Protein AF-A0A4U5N168-F1 (afdb_monomer)

pLDDT: mean 73.19, std 20.2, range [31.0, 95.31]

Solvent-accessible surface area (backbone atoms only — not comparable to full-atom values): 23641 Å² total; per-residue (Å²): 141,83,84,84,82,75,88,73,78,82,49,68,66,57,54,49,50,49,50,48,52,50,50,55,55,66,69,42,85,78,88,67,53,75,67,56,50,51,53,52,53,50,50,52,49,51,52,49,52,49,51,52,51,51,52,50,49,54,50,48,50,52,51,49,52,52,53,51,54,52,49,51,54,51,49,60,48,51,53,52,52,53,52,51,50,54,49,53,55,49,53,56,53,51,58,61,64,66,73,73,74,84,85,85,91,84,82,86,84,83,85,85,83,84,84,78,89,78,92,77,82,87,79,92,72,92,72,86,76,72,82,74,77,76,72,80,64,82,76,75,76,47,72,68,53,56,48,51,51,52,24,51,50,50,46,52,47,55,50,46,47,69,72,72,67,52,81,77,77,71,80,78,68,81,69,87,74,58,102,84,67,90,73,89,72,84,59,78,88,74,61,82,71,83,54,57,48,64,70,67,54,65,52,86,72,87,54,57,90,60,73,57,80,71,82,95,55,60,67,68,63,49,50,72,75,61,33,65,68,47,50,52,54,47,65,77,67,49,53,72,71,56,46,54,54,50,50,53,50,50,50,53,50,50,51,52,48,53,49,50,55,60,74,66,50,59,60,91,83,48,57,79,92,73,62,46,75,67,45,55,47,50,54,26,59,79,51,69,51,82,82,90,81,82,93,74,82,81,82,69,81,43,67,87,72,61,79,61,60,66,72,60,52,52,50,41,51,72,78,60,57,86,56,64,67,74,60,87,78,73,76,88,75,87,80,87,81,84,88,87,85,89,87,87,90,84,89,83,82,89,82,91,80,86,78,89,79,135

Radius of gyration: 50.97 Å; Cα contacts (8 Å, |Δi|>4): 70; chains: 1; bounding box: 158×97×118 Å

Nearest PDB structures (foldseek):
  6qx9-assembly1_5X  TM=7.551E-01  e=7.686E-16  Homo sapiens
  8rm5-assembly1_G  TM=9.263E-01  e=5.134E-14  Homo sapiens
  8y6o-assembly1_I  TM=7.289E-01  e=2.530E-15  Homo sapiens
  8rc0-assembly1_D  TM=7.316E-01  e=1.768E-14  Homo sapiens
  8qxd-assembly1_G  TM=6.945E-01  e=1.660E-14  Homo sapiens

Foldseek 3Di:
DDDDDDDDPDDPVNVVVVVVVVVVVVVPDDDDDPVRVVVVVVVVVVVVVVVVVVVVVVVVVVVVVVVVVVVVVVVVVVVVVVVVVVVVVVVVVVVVVVVPPDDDDDDDDDDDDDDDDDDDDDDDDDDDPDPDPPDDDPDPQPPVNVLLVVLVVVVVVVVCCVPVVPDDPDPPPPPPPDPPDDDPDDDPVPDPQDHSDPCSNVPDDDCVLVPDDDPPDDPVVRNVPRNPPNVVVCVVPDDPVRVVVVVVVVVVVVVVVVVVCVLPDAVVPDDPVSDDVVNLVVLCVVLVNDDDDPDDDRADWAPVRPPDDPVVVVVCVVVPVGTDRSYRCPDPPPDDDDDDDDDDDDDDDDDDDDDDDD

Secondary structure (DSSP, 8-state):
-----------HHHHHHHHHHHHHHHHS-----HHHHHHHHHHHHHHHHHHHHHHHHHHHHHHHHHHHHHHHHHHHHHHHHHHHHHHHHHHHHHHHHHTTSS-----------------------------------S----HHHHHHHHHHHHHHHHHHHHHTT-------------TT----SPPGGG-----SSHHHHS-----GGGT---TTS-HHHHHHHH-HHHHHHHHHH--HHHHHHHHHHHHHHHHHHHHHHHHT--GGGS-STT--HHHHHHHHHHTT----SSSPPPPPSSGGGGT--HHHHHHHHHHT--S--SS-------------------------------

Organism: Steinernema carpocapsae (NCBI:txid34508)

Mean predicted aligned error: 21.5 Å

Sequence (358 aa):
MTTTARPEPLAIDELLAKKKAEAEAEAKPKFLTKAERQALAIQKREEEVARQRAAQKKIEEKREAFAREAKKAESSGRDRDREHERMRDRDRRDDRRDHGRDHGREHGRDHGRDRGDRDRRRRSRSRSRSPRRRSRSPRGESTRDREQGKDSEKAADAIKQRYLGAQKEKRKRGRRLHERKFIFDWDTTEDTSNDYDKLYRDRHEVQFFGRGLIAGVDVGAQKKVKSEFYLKHMEERRTHEEQDKEDMRQEQLRKKQKKEEWDDRHWKQKPLDEMQDRDWRIFREDFNIVIKGGKLPKPIRYWEEAGLPKEVVDVIYKVGYKKPPNLPVLGAHTDSTPGHPYRPSEPRHYRRSRNRIW

Structure (mmCIF, N/CA/C/O backbone):
data_AF-A0A4U5N168-F1
#
_entry.id   AF-A0A4U5N168-F1
#
loop_
_atom_site.group_PDB
_atom_site.id
_atom_site.type_symbol
_atom_site.label_atom_id
_atom_site.label_alt_id
_atom_site.label_comp_id
_atom_site.label_asym_id
_atom_site.label_entity_id
_atom_site.label_seq_id
_atom_site.pdbx_PDB_ins_code
_atom_site.Cartn_x
_atom_site.Cartn_y
_atom_site.Cartn_z
_atom_site.occupancy
_atom_site.B_iso_or_equiv
_atom_site.auth_seq_id
_atom_site.auth_comp_id
_atom_site.auth_asym_id
_atom_site.auth_atom_id
_atom_site.pdbx_PDB_model_num
ATOM 1 N N . MET A 1 1 ? 92.317 -29.862 -45.929 1.00 40.12 1 MET A N 1
ATOM 2 C CA . MET A 1 1 ? 91.160 -28.944 -45.938 1.00 40.12 1 MET A CA 1
ATOM 3 C C . MET A 1 1 ? 90.748 -28.732 -47.382 1.00 40.12 1 MET A C 1
ATOM 5 O O . MET A 1 1 ? 91.452 -28.041 -48.100 1.00 40.12 1 MET A O 1
ATOM 9 N N . THR A 1 2 ? 89.679 -29.384 -47.831 1.00 41.88 2 THR A N 1
ATOM 10 C CA . THR A 1 2 ? 89.113 -29.201 -49.175 1.00 41.88 2 THR A CA 1
ATOM 11 C C . THR A 1 2 ? 87.677 -28.730 -48.990 1.00 41.88 2 THR A C 1
ATOM 13 O O . THR A 1 2 ? 86.800 -29.464 -48.547 1.00 41.88 2 THR A O 1
ATOM 16 N N . THR A 1 3 ? 87.484 -27.434 -49.187 1.00 42.66 3 THR A N 1
ATOM 17 C CA . THR A 1 3 ? 86.255 -26.705 -48.889 1.00 42.66 3 THR A CA 1
ATOM 18 C C . THR A 1 3 ? 85.166 -27.018 -49.910 1.00 42.66 3 THR A C 1
ATOM 20 O O . THR A 1 3 ? 85.312 -26.748 -51.098 1.00 42.66 3 THR A O 1
ATOM 23 N N . THR A 1 4 ? 84.053 -27.546 -49.412 1.00 50.81 4 THR A N 1
ATOM 24 C CA . THR A 1 4 ? 82.750 -27.656 -50.072 1.00 50.81 4 THR A CA 1
ATOM 25 C C . THR A 1 4 ? 82.193 -26.263 -50.396 1.00 50.81 4 THR A C 1
ATOM 27 O O . THR A 1 4 ? 81.832 -25.520 -49.478 1.00 50.81 4 THR A O 1
ATOM 30 N N . ALA A 1 5 ? 82.119 -25.900 -51.679 1.00 51.62 5 ALA A N 1
ATOM 31 C CA . ALA A 1 5 ? 81.457 -24.676 -52.133 1.00 51.62 5 ALA A CA 1
ATOM 32 C C . ALA A 1 5 ? 79.928 -24.876 -52.179 1.00 51.62 5 ALA A C 1
ATOM 34 O O . ALA A 1 5 ? 79.431 -25.897 -52.651 1.00 51.62 5 ALA A O 1
ATOM 35 N N . ARG A 1 6 ? 79.197 -23.912 -51.611 1.00 47.59 6 ARG A N 1
ATOM 36 C CA . ARG A 1 6 ? 77.735 -23.892 -51.432 1.00 47.59 6 ARG A CA 1
ATOM 37 C C . ARG A 1 6 ? 77.022 -23.688 -52.784 1.00 47.59 6 ARG A C 1
ATOM 39 O O . ARG A 1 6 ? 77.558 -22.952 -53.605 1.00 47.59 6 ARG A O 1
ATOM 46 N N . PRO A 1 7 ? 75.828 -24.271 -53.014 1.00 61.06 7 PRO A N 1
ATOM 47 C CA . PRO A 1 7 ? 75.066 -24.043 -54.239 1.00 61.06 7 PRO A CA 1
ATOM 48 C C . PRO A 1 7 ? 74.573 -22.592 -54.273 1.00 61.06 7 PRO A C 1
ATOM 50 O O . PRO A 1 7 ? 73.714 -22.194 -53.485 1.00 61.06 7 PRO A O 1
ATOM 53 N N . GLU A 1 8 ? 75.163 -21.793 -55.156 1.00 60.09 8 GLU A N 1
ATOM 54 C CA . GLU A 1 8 ? 74.748 -20.419 -55.425 1.00 60.09 8 GLU A CA 1
ATOM 55 C C . GLU A 1 8 ? 73.337 -20.413 -56.050 1.00 60.09 8 GLU A C 1
ATOM 57 O O . GLU A 1 8 ? 73.012 -21.298 -56.850 1.00 60.09 8 GLU A O 1
ATOM 62 N N . PRO A 1 9 ? 72.452 -19.468 -55.675 1.00 61.44 9 PRO A N 1
ATOM 63 C CA . PRO A 1 9 ? 71.122 -19.376 -56.262 1.00 61.44 9 PRO A CA 1
ATOM 64 C C . PRO A 1 9 ? 71.250 -19.043 -57.751 1.00 61.44 9 PRO A C 1
ATOM 66 O O . PRO A 1 9 ? 71.872 -18.043 -58.102 1.00 61.44 9 PRO A O 1
ATOM 69 N N . LEU A 1 10 ? 70.647 -19.872 -58.611 1.00 64.69 10 LEU A N 1
ATOM 70 C CA . LEU A 1 10 ? 70.541 -19.626 -60.053 1.00 64.69 10 LEU A CA 1
ATOM 71 C C . LEU A 1 10 ? 70.163 -18.158 -60.296 1.00 64.69 10 LEU A C 1
ATOM 73 O O . LEU A 1 10 ? 69.113 -17.702 -59.832 1.00 64.69 10 LEU A O 1
ATOM 77 N N . ALA A 1 11 ? 71.036 -17.424 -60.988 1.00 69.62 11 ALA A N 1
ATOM 78 C CA . ALA A 1 11 ? 70.871 -16.000 -61.224 1.00 69.62 11 ALA A CA 1
ATOM 79 C C . ALA A 1 11 ? 69.541 -15.736 -61.951 1.00 69.62 11 ALA A C 1
ATOM 81 O O . ALA A 1 11 ? 69.173 -16.444 -62.891 1.00 69.62 11 ALA A O 1
ATOM 82 N N . ILE A 1 12 ? 68.808 -14.704 -61.521 1.00 65.81 12 ILE A N 1
ATOM 83 C CA . ILE A 1 12 ? 67.518 -14.302 -62.112 1.00 65.81 12 ILE A CA 1
ATOM 84 C C . ILE A 1 12 ? 67.652 -14.107 -63.630 1.00 65.81 12 ILE A C 1
ATOM 86 O O . ILE A 1 12 ? 66.753 -14.485 -64.382 1.00 65.81 12 ILE A O 1
ATOM 90 N N . ASP A 1 13 ? 68.802 -13.609 -64.079 1.00 69.56 13 ASP A N 1
ATOM 91 C CA . ASP A 1 13 ? 69.113 -13.416 -65.493 1.00 69.56 13 ASP A CA 1
ATOM 92 C C . ASP A 1 13 ? 69.277 -14.733 -66.258 1.00 69.56 13 ASP A C 1
ATOM 94 O O . ASP A 1 13 ? 68.858 -14.816 -67.409 1.00 69.56 13 ASP A O 1
ATOM 98 N N . GLU A 1 14 ? 69.777 -15.799 -65.628 1.00 74.69 14 GLU A N 1
ATOM 99 C CA . GLU A 1 14 ? 69.848 -17.127 -66.247 1.00 74.69 14 GLU A CA 1
ATOM 100 C C . GLU A 1 14 ? 68.476 -17.800 -66.326 1.00 74.69 14 GLU A C 1
ATOM 102 O O . GLU A 1 14 ? 68.178 -18.479 -67.308 1.00 74.69 14 GLU A O 1
ATOM 107 N N . LEU A 1 15 ? 67.605 -17.602 -65.330 1.00 72.19 15 LEU A N 1
ATOM 108 C CA . LEU A 1 15 ? 66.219 -18.083 -65.386 1.00 72.19 15 LEU A CA 1
ATOM 109 C C . LEU A 1 15 ? 65.393 -17.305 -66.413 1.00 72.19 15 LEU A C 1
ATOM 111 O O . LEU A 1 15 ? 64.562 -17.893 -67.101 1.00 72.19 15 LEU A O 1
ATOM 115 N N . LEU A 1 16 ? 65.632 -15.999 -66.549 1.00 76.06 16 LEU A N 1
ATOM 116 C CA . LEU A 1 16 ? 65.029 -15.176 -67.594 1.00 76.06 16 LEU A CA 1
ATOM 117 C C . LEU A 1 16 ? 65.580 -15.530 -68.970 1.00 76.06 16 LEU A C 1
ATOM 119 O O . LEU A 1 16 ? 64.801 -15.582 -69.911 1.00 76.06 16 LEU A O 1
ATOM 123 N N . ALA A 1 17 ? 66.875 -15.812 -69.103 1.00 79.12 17 ALA A N 1
ATOM 124 C CA . ALA A 1 17 ? 67.467 -16.278 -70.351 1.00 79.12 17 ALA A CA 1
ATOM 125 C C . ALA A 1 17 ? 66.930 -17.660 -70.740 1.00 79.12 17 ALA A C 1
ATOM 127 O O . ALA A 1 17 ? 66.571 -17.853 -71.895 1.00 79.12 17 ALA A O 1
ATOM 128 N N . LYS A 1 18 ? 66.776 -18.588 -69.784 1.00 80.12 18 LYS A N 1
ATOM 129 C CA . LYS A 1 18 ? 66.146 -19.898 -70.017 1.00 80.12 18 LYS A CA 1
ATOM 130 C C . LYS A 1 18 ? 64.673 -19.762 -70.389 1.00 80.12 18 LYS A C 1
ATOM 132 O O . LYS A 1 18 ? 64.271 -20.322 -71.396 1.00 80.12 18 LYS A O 1
ATOM 137 N N . LYS A 1 19 ? 63.894 -18.938 -69.679 1.00 82.06 19 LYS A N 1
ATOM 138 C CA . LYS A 1 19 ? 62.489 -18.666 -70.030 1.00 82.06 19 LYS A CA 1
ATOM 139 C C . LYS A 1 19 ? 62.333 -17.929 -71.356 1.00 82.06 19 LYS A C 1
ATOM 141 O O . LYS A 1 19 ? 61.379 -18.189 -72.074 1.00 82.06 19 LYS A O 1
ATOM 146 N N . LYS A 1 20 ? 63.244 -17.010 -71.692 1.00 79.50 20 LYS A N 1
ATOM 147 C CA . LYS A 1 20 ? 63.271 -16.333 -72.997 1.00 79.50 20 LYS A CA 1
ATOM 148 C C . LYS A 1 20 ? 63.645 -17.313 -74.100 1.00 79.50 20 LYS A C 1
ATOM 150 O O . LYS A 1 20 ? 62.973 -17.314 -75.116 1.00 79.50 20 LYS A O 1
ATOM 155 N N . ALA A 1 21 ? 64.632 -18.180 -73.884 1.00 76.62 21 ALA A N 1
ATOM 156 C CA . ALA A 1 21 ? 65.009 -19.220 -74.836 1.00 76.62 21 ALA A CA 1
ATOM 157 C C . ALA A 1 21 ? 63.901 -20.273 -75.014 1.00 76.62 21 ALA A C 1
ATOM 159 O O . ALA A 1 21 ? 63.654 -20.704 -76.135 1.00 76.62 21 ALA A O 1
ATOM 160 N N . GLU A 1 22 ? 63.194 -20.650 -73.945 1.00 74.00 22 GLU A N 1
ATOM 161 C CA . GLU A 1 22 ? 62.019 -21.531 -73.987 1.00 74.00 22 GLU A CA 1
ATOM 162 C C . GLU A 1 22 ? 60.847 -20.854 -74.703 1.00 74.00 22 GLU A C 1
ATOM 164 O O . GLU A 1 22 ? 60.282 -21.443 -75.616 1.00 74.00 22 GLU A O 1
ATOM 169 N N . ALA A 1 23 ? 60.540 -19.592 -74.390 1.00 71.56 23 ALA A N 1
ATOM 170 C CA . ALA A 1 23 ? 59.498 -18.825 -75.071 1.00 71.56 23 ALA A CA 1
ATOM 171 C C . ALA A 1 23 ? 59.830 -18.570 -76.552 1.00 71.56 23 ALA A C 1
ATOM 173 O O . ALA A 1 23 ? 58.942 -18.583 -77.397 1.00 71.56 23 ALA A O 1
ATOM 174 N N . GLU A 1 24 ? 61.102 -18.363 -76.895 1.00 73.75 24 GLU A N 1
ATOM 175 C CA . GLU A 1 24 ? 61.566 -18.185 -78.273 1.00 73.75 24 GLU A CA 1
ATOM 176 C C . GLU A 1 24 ? 61.613 -19.525 -79.032 1.00 73.75 24 GLU A C 1
ATOM 178 O O . GLU A 1 24 ? 61.394 -19.564 -80.245 1.00 73.75 24 GLU A O 1
ATOM 183 N N . ALA A 1 25 ? 61.822 -20.645 -78.330 1.00 72.12 25 ALA A N 1
ATOM 184 C CA . ALA A 1 25 ? 61.652 -21.995 -78.866 1.00 72.12 25 ALA A CA 1
ATOM 185 C C . ALA A 1 25 ? 60.169 -22.375 -79.044 1.00 72.12 25 ALA A C 1
ATOM 187 O O . ALA A 1 25 ? 59.841 -23.059 -80.010 1.00 72.12 25 ALA A O 1
ATOM 188 N N . GLU A 1 26 ? 59.274 -21.905 -78.172 1.00 71.75 26 GLU A N 1
ATOM 189 C CA . GLU A 1 26 ? 57.815 -22.047 -78.290 1.00 71.75 26 GLU A CA 1
ATOM 190 C C . GLU A 1 26 ? 57.219 -21.121 -79.363 1.00 71.75 26 GLU A C 1
ATOM 192 O O . GLU A 1 26 ? 56.243 -21.485 -80.020 1.00 71.75 26 GLU A O 1
ATOM 197 N N . ALA A 1 27 ? 57.821 -19.947 -79.583 1.00 75.88 27 ALA A N 1
ATOM 198 C CA . ALA A 1 27 ? 57.444 -19.020 -80.648 1.00 75.88 27 ALA A CA 1
ATOM 199 C C . ALA A 1 27 ? 57.819 -19.549 -82.043 1.00 75.88 27 ALA A C 1
ATOM 201 O O . ALA A 1 27 ? 57.182 -19.189 -83.037 1.00 75.88 27 ALA A O 1
ATOM 202 N N . LYS A 1 28 ? 58.827 -20.428 -82.137 1.00 82.25 28 LYS A N 1
ATOM 203 C CA . LYS A 1 28 ? 59.161 -21.123 -83.385 1.00 82.25 28 LYS A CA 1
ATOM 204 C C . LYS A 1 28 ? 58.122 -22.226 -83.644 1.00 82.25 28 LYS A C 1
ATOM 206 O O . LYS A 1 28 ? 57.937 -23.101 -82.799 1.00 82.25 28 LYS A O 1
ATOM 211 N N . PRO A 1 29 ? 57.446 -22.241 -84.809 1.00 80.75 29 PRO A N 1
ATOM 212 C CA . PRO A 1 29 ? 56.405 -23.224 -85.086 1.00 80.75 29 PRO A CA 1
ATOM 213 C C . PRO A 1 29 ? 56.994 -24.639 -85.109 1.00 80.75 29 PRO A C 1
ATOM 215 O O . PRO A 1 29 ? 57.775 -24.994 -85.991 1.00 80.75 29 PRO A O 1
ATOM 218 N N . LYS A 1 30 ? 56.600 -25.470 -84.140 1.00 81.50 30 LYS A N 1
ATOM 219 C CA . LYS A 1 30 ? 57.016 -26.874 -84.082 1.00 81.50 30 LYS A CA 1
ATOM 220 C C . LYS A 1 30 ? 56.247 -27.682 -85.124 1.00 81.50 30 LYS A C 1
ATOM 222 O O . LYS A 1 30 ? 55.016 -27.744 -85.103 1.00 81.50 30 LYS A O 1
ATOM 227 N N . PHE A 1 31 ? 56.971 -28.318 -86.039 1.00 80.44 31 PHE A N 1
ATOM 228 C CA . PHE A 1 31 ? 56.364 -29.187 -87.037 1.00 80.44 31 PHE A CA 1
ATOM 229 C C . PHE A 1 31 ? 55.843 -30.462 -86.364 1.00 80.44 31 PHE A C 1
ATOM 231 O O . PHE A 1 31 ? 56.614 -31.311 -85.932 1.00 80.44 31 PHE A O 1
ATOM 238 N N . LEU A 1 32 ? 54.521 -30.577 -86.264 1.00 82.38 32 LEU A N 1
ATOM 239 C CA . LEU A 1 32 ? 53.832 -31.792 -85.833 1.00 82.38 32 LEU A CA 1
ATOM 240 C C . LEU A 1 32 ? 53.412 -32.587 -87.066 1.00 82.38 32 LEU A C 1
ATOM 242 O O . LEU A 1 32 ? 52.918 -32.006 -88.043 1.00 82.38 32 LEU A O 1
ATOM 246 N N . THR A 1 33 ? 53.555 -33.907 -87.024 1.00 89.00 33 THR A N 1
ATOM 247 C CA . THR A 1 33 ? 53.051 -34.779 -88.090 1.00 89.00 33 THR A CA 1
ATOM 248 C C . THR A 1 33 ? 51.520 -34.711 -88.163 1.00 89.00 33 THR A C 1
ATOM 250 O O . THR A 1 33 ? 50.837 -34.294 -87.223 1.00 89.00 33 THR A O 1
ATOM 253 N N . LYS A 1 34 ? 50.936 -35.103 -89.302 1.00 84.88 34 LYS A N 1
ATOM 254 C CA . LYS A 1 34 ? 49.474 -35.078 -89.492 1.00 84.88 34 LYS A CA 1
ATOM 255 C C . LYS A 1 34 ? 48.738 -35.916 -88.433 1.00 84.88 34 LYS A C 1
ATOM 257 O O . LYS A 1 34 ? 47.700 -35.477 -87.945 1.00 84.88 34 LYS A O 1
ATOM 262 N N . ALA A 1 35 ? 49.298 -37.067 -88.055 1.00 88.56 35 ALA A N 1
ATOM 263 C CA . ALA A 1 35 ? 48.748 -37.940 -87.018 1.00 88.56 35 ALA A CA 1
ATOM 264 C C . ALA A 1 35 ? 48.787 -37.279 -85.627 1.00 88.56 35 ALA A C 1
ATOM 266 O O . ALA A 1 35 ? 47.785 -37.278 -84.916 1.00 88.56 35 ALA A O 1
ATOM 267 N N . GLU A 1 36 ? 49.895 -36.627 -85.269 1.00 86.88 36 GLU A N 1
ATOM 268 C CA . GLU A 1 36 ? 50.037 -35.932 -83.981 1.00 86.88 36 GLU A CA 1
ATOM 269 C C . GLU A 1 36 ? 49.110 -34.713 -83.869 1.00 86.88 36 GLU A C 1
ATOM 271 O O . GLU A 1 36 ? 48.530 -34.470 -82.812 1.00 86.88 36 GLU A O 1
ATOM 276 N N . ARG A 1 37 ? 48.892 -33.968 -84.964 1.00 84.56 37 ARG A N 1
ATOM 277 C CA . ARG A 1 37 ? 47.911 -32.864 -84.978 1.00 84.56 37 ARG A CA 1
ATOM 278 C C . ARG A 1 37 ? 46.482 -33.362 -84.789 1.00 84.56 37 ARG A C 1
ATOM 280 O O . ARG A 1 37 ? 45.707 -32.713 -84.091 1.00 84.56 37 ARG A O 1
ATOM 287 N N . GLN A 1 38 ? 46.131 -34.494 -85.400 1.00 86.75 38 GLN A N 1
ATOM 288 C CA . GLN A 1 38 ? 44.816 -35.112 -85.219 1.00 86.75 38 GLN A CA 1
ATOM 289 C C . GLN A 1 38 ? 44.629 -35.604 -83.778 1.00 86.75 38 GLN A C 1
ATOM 291 O O . GLN A 1 38 ? 43.586 -35.330 -83.190 1.00 86.75 38 GLN A O 1
ATOM 296 N N . ALA A 1 39 ? 45.646 -36.228 -83.177 1.00 87.38 39 ALA A N 1
ATOM 297 C CA . ALA A 1 39 ? 45.608 -36.654 -81.778 1.00 87.38 39 ALA A CA 1
ATOM 298 C C . ALA A 1 39 ? 45.436 -35.467 -80.811 1.00 87.38 39 ALA A C 1
ATOM 300 O O . ALA A 1 39 ? 44.570 -35.506 -79.941 1.00 87.38 39 ALA A O 1
ATOM 301 N N . LEU A 1 40 ? 46.180 -34.372 -81.009 1.00 85.62 40 LEU A N 1
ATOM 302 C CA . LEU A 1 40 ? 46.042 -33.157 -80.193 1.00 85.62 40 LEU A CA 1
ATOM 303 C C . LEU A 1 40 ? 44.683 -32.467 -80.385 1.00 85.62 40 LEU A C 1
ATOM 305 O O . LEU A 1 40 ? 44.130 -31.919 -79.433 1.00 85.62 40 LEU A O 1
ATOM 309 N N . ALA A 1 41 ? 44.123 -32.489 -81.597 1.00 87.31 41 ALA A N 1
ATOM 310 C CA . ALA A 1 41 ? 42.785 -31.961 -81.853 1.00 87.31 41 ALA A CA 1
ATOM 311 C C . ALA A 1 41 ? 41.695 -32.795 -81.159 1.00 87.31 41 ALA A C 1
ATOM 313 O O . ALA A 1 41 ? 40.749 -32.225 -80.615 1.00 87.31 41 ALA A O 1
ATOM 314 N N . ILE A 1 42 ? 41.842 -34.125 -81.133 1.00 90.06 42 ILE A N 1
ATOM 315 C CA . ILE A 1 42 ? 40.936 -35.024 -80.406 1.00 90.06 42 ILE A CA 1
ATOM 316 C C . ILE A 1 42 ? 41.046 -34.779 -78.898 1.00 90.06 42 ILE A C 1
ATOM 318 O O . ILE A 1 42 ? 40.020 -34.554 -78.266 1.00 90.06 42 ILE A O 1
ATOM 322 N N . GLN A 1 43 ? 42.259 -34.695 -78.341 1.00 90.31 43 GLN A N 1
ATOM 323 C CA . GLN A 1 43 ? 42.467 -34.398 -76.916 1.00 90.31 43 GLN A CA 1
ATOM 324 C C . GLN A 1 43 ? 41.858 -33.052 -76.506 1.00 90.31 43 GLN A C 1
ATOM 326 O O . GLN A 1 43 ? 41.129 -32.977 -75.521 1.00 90.31 43 GLN A O 1
ATOM 331 N N . LYS A 1 44 ? 42.065 -31.990 -77.297 1.00 91.81 44 LYS A N 1
ATOM 332 C CA . LYS A 1 44 ? 41.438 -30.683 -77.033 1.00 91.81 44 LYS A CA 1
ATOM 333 C C . LYS A 1 44 ? 39.910 -30.751 -77.076 1.00 91.81 44 LYS A C 1
ATOM 335 O O . LYS A 1 44 ? 39.248 -30.132 -76.246 1.00 91.81 44 LYS A O 1
ATOM 340 N N . ARG A 1 45 ? 39.343 -31.518 -78.012 1.00 91.12 45 ARG A N 1
ATOM 341 C CA . ARG A 1 45 ? 37.892 -31.729 -78.105 1.00 91.12 45 ARG A CA 1
ATOM 342 C C . ARG A 1 45 ? 37.359 -32.527 -76.913 1.00 91.12 45 ARG A C 1
ATOM 344 O O . ARG A 1 45 ? 36.293 -32.202 -76.398 1.00 91.12 45 ARG A O 1
ATOM 351 N N . GLU A 1 46 ? 38.086 -33.541 -76.455 1.00 91.88 46 GLU A N 1
ATOM 352 C CA . GLU A 1 46 ? 37.747 -34.313 -75.255 1.00 91.88 46 GLU A CA 1
ATOM 353 C C . GLU A 1 46 ? 37.795 -33.446 -73.992 1.00 91.88 46 GLU A C 1
ATOM 355 O O . GLU A 1 46 ? 36.866 -33.500 -73.185 1.00 91.88 46 GLU A O 1
ATOM 360 N N . GLU A 1 47 ? 38.807 -32.587 -73.847 1.00 90.31 47 GLU A N 1
ATOM 361 C CA . GLU A 1 47 ? 38.902 -31.624 -72.745 1.00 90.31 47 GLU A CA 1
ATOM 362 C C . GLU A 1 47 ? 37.758 -30.605 -72.760 1.00 90.31 47 GLU A C 1
ATOM 364 O O . GLU A 1 47 ? 37.188 -30.295 -71.710 1.00 90.31 47 GLU A O 1
ATOM 369 N N . GLU A 1 48 ? 37.381 -30.091 -73.932 1.00 88.00 48 GLU A N 1
ATOM 370 C CA . GLU A 1 48 ? 36.260 -29.160 -74.062 1.00 88.00 48 GLU A CA 1
ATOM 371 C C . GLU A 1 48 ? 34.929 -29.833 -73.700 1.00 88.00 48 GLU A C 1
ATOM 373 O O . GLU A 1 48 ? 34.157 -29.299 -72.898 1.00 88.00 48 GLU A O 1
ATOM 378 N N . VAL A 1 49 ? 34.691 -31.052 -74.196 1.00 93.50 49 VAL A N 1
ATOM 379 C CA . VAL A 1 49 ? 33.511 -31.855 -73.836 1.00 93.50 49 VAL A CA 1
ATOM 380 C C . VAL A 1 49 ? 33.507 -32.184 -72.339 1.00 93.50 49 VAL A C 1
ATOM 382 O O . VAL A 1 49 ? 32.455 -32.126 -71.698 1.00 93.50 49 VAL A O 1
ATOM 385 N N . ALA A 1 50 ? 34.664 -32.477 -71.741 1.00 91.50 50 ALA A N 1
ATOM 386 C CA . ALA A 1 50 ? 34.786 -32.712 -70.305 1.00 91.50 50 ALA A CA 1
ATOM 387 C C . ALA A 1 50 ? 34.480 -31.448 -69.485 1.00 91.50 50 ALA A C 1
ATOM 389 O O . ALA A 1 50 ? 33.751 -31.530 -68.494 1.00 91.50 50 ALA A O 1
ATOM 390 N N . ARG A 1 51 ? 34.954 -30.268 -69.913 1.00 90.56 51 ARG A N 1
ATOM 391 C CA . ARG A 1 51 ? 34.627 -28.978 -69.279 1.00 90.56 51 ARG A CA 1
ATOM 392 C C . ARG A 1 51 ? 33.137 -28.664 -69.371 1.00 90.56 51 ARG A C 1
ATOM 394 O O . ARG A 1 51 ? 32.548 -28.264 -68.368 1.00 90.56 51 ARG A O 1
ATOM 401 N N . GLN A 1 52 ? 32.515 -28.899 -70.526 1.00 88.81 52 GLN A N 1
ATOM 402 C CA . GLN A 1 52 ? 31.071 -28.720 -70.702 1.00 88.81 52 GLN A CA 1
ATOM 403 C C . GLN A 1 52 ? 30.272 -29.673 -69.801 1.00 88.81 52 GLN A C 1
ATOM 405 O O . GLN A 1 52 ? 29.373 -29.228 -69.088 1.00 88.81 52 GLN A O 1
ATOM 410 N N . ARG A 1 53 ? 30.646 -30.959 -69.736 1.00 92.25 53 ARG A N 1
ATOM 411 C CA . ARG A 1 53 ? 30.021 -31.936 -68.825 1.00 92.25 53 ARG A CA 1
ATOM 412 C C . ARG A 1 53 ? 30.225 -31.577 -67.352 1.00 92.25 53 ARG A C 1
ATOM 414 O O . ARG A 1 53 ? 29.301 -31.729 -66.561 1.00 92.25 53 ARG A O 1
ATOM 421 N N . ALA A 1 54 ? 31.399 -31.077 -66.966 1.00 91.81 54 ALA A N 1
ATOM 422 C CA . ALA A 1 54 ? 31.664 -30.628 -65.599 1.00 91.81 54 ALA A CA 1
ATOM 423 C C . ALA A 1 54 ? 30.841 -29.382 -65.231 1.00 91.81 54 ALA A C 1
ATOM 425 O O . ALA A 1 54 ? 30.328 -29.291 -64.117 1.00 91.81 54 ALA A O 1
ATOM 426 N N . ALA A 1 55 ? 30.676 -28.437 -66.160 1.00 91.06 55 ALA A N 1
ATOM 427 C CA . ALA A 1 55 ? 29.808 -27.280 -65.967 1.00 91.06 55 ALA A CA 1
ATOM 428 C C . ALA A 1 55 ? 28.334 -27.697 -65.837 1.00 91.06 55 ALA A C 1
ATOM 430 O O . ALA A 1 55 ? 27.656 -27.238 -64.919 1.00 91.06 55 ALA A O 1
ATOM 431 N N . GLN A 1 56 ? 27.862 -28.617 -66.686 1.00 89.75 56 GLN A N 1
ATOM 432 C CA . GLN A 1 56 ? 26.507 -29.172 -66.605 1.00 89.75 56 GLN A CA 1
ATOM 433 C C . GLN A 1 56 ? 26.265 -29.894 -65.274 1.00 89.75 56 GLN A C 1
ATOM 435 O O . GLN A 1 56 ? 25.278 -29.593 -64.608 1.00 89.75 56 GLN A O 1
ATOM 440 N N . LYS A 1 57 ? 27.200 -30.743 -64.824 1.00 92.25 57 LYS A N 1
ATOM 441 C CA . LYS A 1 57 ? 27.122 -31.405 -63.510 1.00 92.25 57 LYS A CA 1
ATOM 442 C C . LYS A 1 57 ? 27.050 -30.406 -62.356 1.00 92.25 57 LYS A C 1
ATOM 444 O O . LYS A 1 57 ? 26.197 -30.543 -61.492 1.00 92.25 57 LYS A O 1
ATOM 449 N N . LYS A 1 58 ? 27.867 -29.346 -62.369 1.00 91.62 58 LYS A N 1
ATOM 450 C CA . LYS A 1 58 ? 27.807 -28.289 -61.340 1.00 91.62 58 LYS A CA 1
ATOM 451 C C . LYS A 1 58 ? 26.472 -27.540 -61.333 1.00 91.62 58 LYS A C 1
ATOM 453 O O . LYS A 1 58 ? 26.026 -27.090 -60.280 1.00 91.62 58 LYS A O 1
ATOM 458 N N . ILE A 1 59 ? 25.852 -27.348 -62.497 1.00 90.31 59 ILE A N 1
ATOM 459 C CA . ILE A 1 59 ? 24.524 -26.727 -62.600 1.00 90.31 59 ILE A CA 1
ATOM 460 C C . ILE A 1 59 ? 23.456 -27.678 -62.048 1.00 90.31 59 ILE A C 1
ATOM 462 O O . ILE A 1 59 ? 22.585 -27.243 -61.296 1.00 90.31 59 ILE A O 1
ATOM 466 N N . GLU A 1 60 ? 23.544 -28.964 -62.377 1.00 91.00 60 GLU A N 1
ATOM 467 C CA . GLU A 1 60 ? 22.631 -29.999 -61.894 1.00 91.00 60 GLU A CA 1
ATOM 468 C C . GLU A 1 60 ? 22.725 -30.180 -60.373 1.00 91.00 60 GLU A C 1
ATOM 470 O O . GLU A 1 60 ? 21.699 -30.136 -59.703 1.00 91.00 60 GLU A O 1
ATOM 475 N N . GLU A 1 61 ? 23.933 -30.222 -59.806 1.00 91.94 61 GLU A N 1
ATOM 476 C CA . GLU A 1 61 ? 24.169 -30.267 -58.355 1.00 91.94 61 GLU A CA 1
ATOM 477 C C . GLU A 1 61 ? 23.584 -29.044 -57.636 1.00 91.94 61 GLU A C 1
ATOM 479 O O . GLU A 1 61 ? 22.939 -29.176 -56.596 1.00 91.94 61 GLU A O 1
ATOM 484 N N . LYS A 1 62 ? 23.752 -27.835 -58.193 1.00 92.25 62 LYS A N 1
ATOM 485 C CA . LYS A 1 62 ? 23.131 -26.619 -57.637 1.00 92.25 62 LYS A CA 1
ATOM 486 C C . LYS A 1 62 ? 21.606 -26.682 -57.702 1.00 92.25 62 LYS A C 1
ATOM 488 O O . LYS A 1 62 ? 20.938 -26.263 -56.756 1.00 92.25 62 LYS A O 1
ATOM 493 N N . ARG A 1 63 ? 21.048 -27.213 -58.796 1.00 90.38 63 ARG A N 1
ATOM 494 C CA . ARG A 1 63 ? 19.599 -27.392 -58.963 1.00 90.38 63 ARG A CA 1
ATOM 495 C C . ARG A 1 63 ? 19.052 -28.433 -57.987 1.00 90.38 63 ARG A C 1
ATOM 497 O O . ARG A 1 63 ? 17.997 -28.209 -57.398 1.00 90.38 63 ARG A O 1
ATOM 504 N N . GLU A 1 64 ? 19.769 -29.533 -57.784 1.00 91.62 64 GLU A N 1
ATOM 505 C CA . GLU A 1 64 ? 19.409 -30.581 -56.833 1.00 91.62 64 GLU A CA 1
ATOM 506 C C . GLU A 1 64 ? 19.505 -30.081 -55.386 1.00 91.62 64 GLU A C 1
ATOM 508 O O . GLU A 1 64 ? 18.577 -30.297 -54.606 1.00 91.62 64 GLU A O 1
ATOM 513 N N . ALA A 1 65 ? 20.562 -29.343 -55.031 1.00 90.38 65 ALA A N 1
ATOM 514 C CA . ALA A 1 65 ? 20.717 -28.738 -53.708 1.00 90.38 65 ALA A CA 1
ATOM 515 C C . ALA A 1 65 ? 19.569 -27.769 -53.389 1.00 90.38 65 ALA A C 1
ATOM 517 O O . ALA A 1 65 ? 18.947 -27.878 -52.330 1.00 90.38 65 ALA A O 1
ATOM 518 N N . PHE A 1 66 ? 19.222 -26.893 -54.335 1.00 91.31 66 PHE A N 1
ATOM 519 C CA . PHE A 1 66 ? 18.089 -25.978 -54.203 1.00 91.31 66 PHE A CA 1
ATOM 520 C C . PHE A 1 66 ? 16.751 -26.728 -54.075 1.00 91.31 66 PHE A C 1
ATOM 522 O O . PHE A 1 66 ? 15.948 -26.430 -53.191 1.00 91.31 66 PHE A O 1
ATOM 529 N N . ALA A 1 67 ? 16.518 -27.756 -54.902 1.00 89.19 67 ALA A N 1
ATOM 530 C CA . ALA A 1 67 ? 15.304 -28.572 -54.833 1.00 89.19 67 ALA A CA 1
ATOM 531 C C . ALA A 1 67 ? 15.200 -29.367 -53.518 1.00 89.19 67 ALA A C 1
ATOM 533 O O . ALA A 1 67 ? 14.107 -29.532 -52.969 1.00 89.19 67 ALA A O 1
ATOM 534 N N . ARG A 1 68 ? 16.329 -29.846 -52.983 1.00 88.38 68 ARG A N 1
ATOM 535 C CA . ARG A 1 68 ? 16.402 -30.548 -51.697 1.00 88.38 68 ARG A CA 1
ATOM 536 C C . ARG A 1 68 ? 16.122 -29.609 -50.526 1.00 88.38 68 ARG A C 1
ATOM 538 O O . ARG A 1 68 ? 15.407 -30.002 -49.605 1.00 88.38 68 ARG A O 1
ATOM 545 N N . GLU A 1 69 ? 16.648 -28.388 -50.556 1.00 85.69 69 GLU A N 1
ATOM 546 C CA . GLU A 1 69 ? 16.380 -27.366 -49.540 1.00 85.69 69 GLU A CA 1
ATOM 547 C C . GLU A 1 69 ? 14.908 -26.931 -49.551 1.00 85.69 69 GLU A C 1
ATOM 5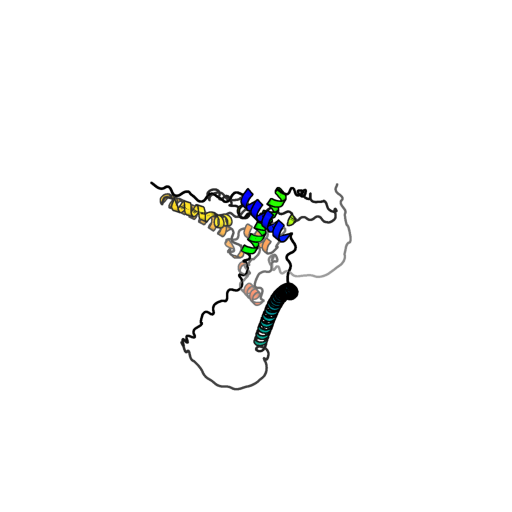49 O O . GLU A 1 69 ? 14.267 -26.910 -48.498 1.00 85.69 69 GLU A O 1
ATOM 554 N N . ALA A 1 70 ? 14.326 -26.735 -50.739 1.00 84.81 70 ALA A N 1
ATOM 555 C CA . ALA A 1 70 ? 12.901 -26.455 -50.900 1.00 84.81 70 ALA A CA 1
ATOM 556 C C . ALA A 1 70 ? 12.009 -27.600 -50.375 1.00 84.81 70 ALA A C 1
ATOM 558 O O . ALA A 1 70 ? 11.093 -27.354 -49.589 1.00 84.81 70 ALA A O 1
ATOM 559 N N . LYS A 1 71 ? 12.304 -28.865 -50.720 1.00 83.69 71 LYS A N 1
ATOM 560 C CA . LYS A 1 71 ? 11.574 -30.033 -50.180 1.00 83.69 71 LYS A CA 1
ATOM 561 C C . LYS A 1 71 ? 11.710 -30.167 -48.664 1.00 83.69 71 LYS A C 1
ATOM 563 O O . LYS A 1 71 ? 10.758 -30.569 -47.999 1.00 83.69 71 LYS A O 1
ATOM 568 N N . LYS A 1 72 ? 12.879 -29.847 -48.099 1.00 80.38 72 LYS A N 1
ATOM 569 C CA . LYS A 1 72 ? 13.094 -29.863 -46.645 1.00 80.38 72 LYS A CA 1
ATOM 570 C C . LYS A 1 72 ? 12.235 -28.801 -45.956 1.00 80.38 72 LYS A C 1
ATOM 572 O O . LYS A 1 72 ? 11.623 -29.104 -44.933 1.00 80.38 72 LYS A O 1
ATOM 577 N N . ALA A 1 73 ? 12.151 -27.600 -46.530 1.00 74.19 73 ALA A N 1
ATOM 578 C CA . ALA A 1 73 ? 11.267 -26.546 -46.045 1.00 74.19 73 ALA A CA 1
ATOM 579 C C . ALA A 1 73 ? 9.788 -26.976 -46.113 1.00 74.19 73 ALA A C 1
ATOM 581 O O . ALA A 1 73 ? 9.089 -26.895 -45.103 1.00 74.19 73 ALA A O 1
ATOM 582 N N . GLU A 1 74 ? 9.335 -27.536 -47.241 1.00 72.88 74 GLU A N 1
ATOM 583 C CA . GLU A 1 74 ? 7.955 -28.020 -47.422 1.00 72.88 74 GLU A CA 1
ATOM 584 C C . GLU A 1 74 ? 7.596 -29.166 -46.456 1.00 72.88 74 GLU A C 1
ATOM 586 O O . GLU A 1 74 ? 6.556 -29.119 -45.796 1.00 72.88 74 GLU A O 1
ATOM 591 N N . SER A 1 75 ? 8.465 -30.176 -46.317 1.00 69.75 75 SER A N 1
ATOM 592 C CA . SER A 1 75 ? 8.250 -31.295 -45.386 1.00 69.75 75 SER A CA 1
ATOM 593 C C . SER A 1 75 ? 8.169 -30.807 -43.942 1.00 69.75 75 SER A C 1
ATOM 595 O O . SER A 1 75 ? 7.288 -31.232 -43.201 1.00 69.75 75 SER A O 1
ATOM 597 N N . SER A 1 76 ? 9.035 -29.864 -43.554 1.00 67.81 76 SER A N 1
ATOM 598 C CA . SER A 1 76 ? 9.023 -29.293 -42.203 1.00 67.81 76 SER A CA 1
ATOM 599 C C . SER A 1 76 ? 7.743 -28.507 -41.885 1.00 67.81 76 SER A C 1
ATOM 601 O O . SER A 1 76 ? 7.335 -28.457 -40.725 1.00 67.81 76 SER A O 1
ATOM 603 N N . GLY A 1 77 ? 7.092 -27.929 -42.901 1.00 61.38 77 GLY A N 1
ATOM 604 C CA . GLY A 1 77 ? 5.779 -27.293 -42.776 1.00 61.38 77 GLY A CA 1
ATOM 605 C C . GLY A 1 77 ? 4.652 -28.318 -42.649 1.00 61.38 77 GLY A C 1
ATOM 606 O O . GLY A 1 77 ? 3.886 -28.277 -41.690 1.00 61.38 77 GLY A O 1
ATOM 607 N N . ARG A 1 78 ? 4.608 -29.310 -43.550 1.00 60.62 78 ARG A N 1
ATOM 608 C CA . ARG A 1 78 ? 3.572 -30.360 -43.539 1.00 60.62 78 ARG A CA 1
ATOM 609 C C . ARG A 1 78 ? 3.581 -31.230 -42.285 1.00 60.62 78 ARG A C 1
ATOM 611 O O . ARG A 1 78 ? 2.514 -31.659 -41.850 1.00 60.62 78 ARG A O 1
ATOM 618 N N . ASP A 1 79 ? 4.750 -31.512 -41.713 1.00 59.72 79 ASP A N 1
ATOM 619 C CA . ASP A 1 79 ? 4.836 -32.291 -40.473 1.00 59.72 79 ASP A CA 1
ATOM 620 C C . ASP A 1 79 ? 4.277 -31.509 -39.275 1.00 59.72 79 ASP A C 1
ATOM 622 O O . ASP A 1 79 ? 3.600 -32.101 -38.435 1.00 59.72 79 ASP A O 1
ATOM 626 N N . ARG A 1 80 ? 4.458 -30.179 -39.238 1.00 60.12 80 ARG A N 1
ATOM 627 C CA . ARG A 1 80 ? 3.839 -29.317 -38.216 1.00 60.12 80 ARG A CA 1
ATOM 628 C C . ARG A 1 80 ? 2.318 -29.289 -38.344 1.00 60.12 80 ARG A C 1
ATOM 630 O O . ARG A 1 80 ? 1.629 -29.425 -37.336 1.00 60.12 80 ARG A O 1
ATOM 637 N N . ASP A 1 81 ? 1.801 -29.187 -39.565 1.00 60.28 81 ASP A N 1
ATOM 638 C CA . ASP A 1 81 ? 0.354 -29.146 -39.803 1.00 60.28 81 ASP A CA 1
ATOM 639 C C . ASP A 1 81 ? -0.314 -30.494 -39.490 1.00 60.28 81 ASP A C 1
ATOM 641 O O . ASP A 1 81 ? -1.332 -30.537 -38.797 1.00 60.28 81 ASP A O 1
ATOM 645 N N . ARG A 1 82 ? 0.303 -31.620 -39.886 1.00 60.47 82 ARG A N 1
ATOM 646 C CA . ARG A 1 82 ? -0.187 -32.966 -39.531 1.00 60.47 82 ARG A CA 1
ATOM 647 C C . ARG A 1 82 ? -0.168 -33.228 -38.032 1.00 60.47 82 ARG A C 1
ATOM 649 O O . ARG A 1 82 ? -1.041 -33.933 -37.527 1.00 60.47 82 ARG A O 1
ATOM 656 N N . GLU A 1 83 ? 0.835 -32.730 -37.315 1.00 60.06 83 GLU A N 1
ATOM 657 C CA . GLU A 1 83 ? 0.898 -32.885 -35.862 1.00 60.06 83 GLU A CA 1
ATOM 658 C C . GLU A 1 83 ? -0.182 -32.035 -35.171 1.00 60.06 83 GLU A C 1
ATOM 660 O O . GLU A 1 83 ? -0.827 -32.508 -34.232 1.00 60.06 83 GLU A O 1
ATOM 665 N N . HIS A 1 84 ? -0.465 -30.840 -35.701 1.00 64.06 84 HIS A N 1
ATOM 666 C CA . HIS A 1 84 ? -1.542 -29.974 -35.223 1.00 64.06 84 HIS A CA 1
ATOM 667 C C . HIS A 1 84 ? -2.938 -30.572 -35.470 1.00 64.06 84 HIS A C 1
ATOM 669 O O . HIS A 1 84 ? -3.785 -30.558 -34.574 1.00 64.06 84 HIS A O 1
ATOM 675 N N . GLU A 1 85 ? -3.174 -31.173 -36.640 1.00 60.47 85 GLU A N 1
ATOM 676 C CA . GLU A 1 85 ? -4.426 -31.884 -36.937 1.00 60.47 85 GLU A CA 1
ATOM 677 C C . GLU A 1 85 ? -4.610 -33.123 -36.054 1.00 60.47 85 GLU A C 1
ATOM 679 O O . GLU A 1 85 ? -5.686 -33.327 -35.491 1.00 60.47 85 GLU A O 1
ATOM 684 N N . ARG A 1 86 ? -3.546 -33.911 -35.838 1.00 61.88 86 ARG A N 1
ATOM 685 C CA . ARG A 1 86 ? -3.589 -35.065 -34.924 1.00 61.88 86 ARG A CA 1
ATOM 686 C C . ARG A 1 86 ? -3.870 -34.663 -33.477 1.00 61.88 86 ARG A C 1
ATOM 688 O O . ARG A 1 86 ? -4.514 -35.437 -32.771 1.00 61.88 86 ARG A O 1
ATOM 695 N N . MET A 1 87 ? -3.399 -33.497 -33.023 1.00 59.03 87 MET A N 1
ATOM 696 C CA . MET A 1 87 ? -3.771 -32.964 -31.706 1.00 59.03 87 MET A CA 1
ATOM 697 C C . MET A 1 87 ? -5.251 -32.571 -31.666 1.00 59.03 87 MET A C 1
ATOM 699 O O . MET A 1 87 ? -5.965 -33.032 -30.781 1.00 59.03 87 MET A O 1
ATOM 703 N N . ARG A 1 88 ? -5.742 -31.829 -32.669 1.00 59.97 88 ARG A N 1
ATOM 704 C CA . ARG A 1 88 ? -7.158 -31.428 -32.757 1.00 59.97 88 ARG A CA 1
ATOM 705 C C . ARG A 1 88 ? -8.127 -32.610 -32.787 1.00 59.97 88 ARG A C 1
ATOM 707 O O . ARG A 1 88 ? -9.176 -32.552 -32.148 1.00 59.97 88 ARG A O 1
ATOM 714 N N . ASP A 1 89 ? -7.795 -33.682 -33.501 1.00 60.28 89 ASP A N 1
ATOM 715 C CA . ASP A 1 89 ? -8.627 -34.892 -33.535 1.00 60.28 89 ASP A CA 1
ATOM 716 C C . ASP A 1 89 ? -8.584 -35.679 -32.222 1.00 60.28 89 ASP A C 1
ATOM 718 O O . ASP A 1 89 ? -9.559 -36.351 -31.868 1.00 60.28 89 ASP A O 1
ATOM 722 N N . ARG A 1 90 ? -7.478 -35.588 -31.474 1.00 59.56 90 ARG A N 1
ATOM 723 C CA . ARG A 1 90 ? -7.368 -36.193 -30.145 1.00 59.56 90 ARG A CA 1
ATOM 724 C C . ARG A 1 90 ? -8.246 -35.463 -29.133 1.00 59.56 90 ARG A C 1
ATOM 726 O O . ARG A 1 90 ? -8.988 -36.136 -28.425 1.00 59.56 90 ARG A O 1
ATOM 733 N N . ASP A 1 91 ? -8.228 -34.133 -29.149 1.00 59.41 91 ASP A N 1
ATOM 734 C CA . ASP A 1 91 ? -9.053 -33.300 -28.267 1.00 59.41 91 ASP A CA 1
ATOM 735 C C . ASP A 1 91 ? -10.550 -33.493 -28.570 1.00 59.41 91 ASP A C 1
ATOM 737 O O . ASP A 1 91 ? -11.350 -33.738 -27.671 1.00 59.41 91 ASP A O 1
ATOM 741 N N . ARG A 1 92 ? -10.931 -33.553 -29.857 1.00 58.56 92 ARG A N 1
ATOM 742 C CA . ARG A 1 92 ? -12.317 -33.852 -30.271 1.00 58.56 92 ARG A CA 1
ATOM 743 C C . ARG A 1 92 ? -12.801 -35.248 -29.871 1.00 58.56 92 ARG A C 1
ATOM 745 O O . ARG A 1 92 ? -14.005 -35.448 -29.697 1.00 58.56 92 ARG A O 1
ATOM 752 N N . ARG A 1 93 ? -11.907 -36.240 -29.787 1.00 57.84 93 ARG A N 1
ATOM 753 C CA . ARG A 1 93 ? -12.263 -37.594 -29.327 1.00 57.84 93 ARG A CA 1
ATOM 754 C C . ARG A 1 93 ? -12.436 -37.670 -27.815 1.00 57.84 93 ARG A C 1
ATOM 756 O O . ARG A 1 93 ? -13.225 -38.507 -27.382 1.00 57.84 93 ARG A O 1
ATOM 763 N N . ASP A 1 94 ? -11.729 -36.843 -27.050 1.00 56.88 94 ASP A N 1
ATOM 764 C CA . ASP A 1 94 ? -11.863 -36.794 -25.591 1.00 56.88 94 ASP A CA 1
ATOM 765 C C . ASP A 1 94 ? -13.183 -36.113 -25.191 1.00 56.88 94 ASP A C 1
ATOM 767 O O . ASP A 1 94 ? -13.964 -36.701 -24.445 1.00 56.88 94 ASP A O 1
ATOM 771 N N . ASP A 1 95 ? -13.533 -34.987 -25.829 1.00 54.00 95 ASP A N 1
ATOM 772 C CA . ASP A 1 95 ? -14.814 -34.290 -25.598 1.00 54.00 95 ASP A CA 1
ATOM 773 C C . ASP A 1 95 ? -16.040 -35.168 -25.909 1.00 54.00 95 ASP A C 1
ATOM 775 O O . ASP A 1 95 ? -17.040 -35.165 -25.189 1.00 54.00 95 ASP A O 1
ATOM 779 N N . ARG A 1 96 ? -15.975 -35.990 -26.967 1.00 54.47 96 ARG A N 1
ATOM 780 C CA . ARG A 1 96 ? -17.074 -36.911 -27.315 1.00 54.47 96 ARG A CA 1
ATOM 781 C C . ARG A 1 96 ? -17.198 -38.103 -26.370 1.00 54.47 96 ARG A C 1
ATOM 783 O O . ARG A 1 96 ? -18.239 -38.758 -26.373 1.00 54.47 96 ARG A O 1
ATOM 790 N N . ARG A 1 97 ? -16.152 -38.427 -25.607 1.00 52.19 97 ARG A N 1
ATOM 791 C CA . ARG A 1 97 ? -16.176 -39.561 -24.678 1.00 52.19 97 ARG A CA 1
ATOM 792 C C . ARG A 1 97 ? -16.767 -39.183 -23.324 1.00 52.19 97 ARG A C 1
ATOM 794 O O . ARG A 1 97 ? -17.325 -40.063 -22.674 1.00 52.19 97 ARG A O 1
ATOM 801 N N . ASP A 1 98 ? -16.701 -37.906 -22.952 1.00 50.72 98 ASP A N 1
ATOM 802 C CA . ASP A 1 98 ? -17.272 -37.396 -21.700 1.00 50.72 98 ASP A CA 1
ATOM 803 C C . ASP A 1 98 ? -18.746 -36.970 -21.844 1.00 50.72 98 ASP A C 1
ATOM 805 O O . ASP A 1 98 ? -19.530 -37.094 -20.909 1.00 50.72 98 ASP A O 1
ATOM 809 N N . HIS A 1 99 ? -19.190 -36.579 -23.045 1.00 48.22 99 HIS A N 1
ATOM 810 C CA . HIS A 1 99 ? -20.578 -36.136 -23.275 1.00 48.22 99 HIS A CA 1
ATOM 811 C C . HIS A 1 99 ? -21.615 -37.261 -23.485 1.00 48.22 99 HIS A C 1
ATOM 813 O O . HIS A 1 99 ? -22.791 -36.989 -23.712 1.00 48.22 99 HIS A O 1
ATOM 819 N N . GLY A 1 100 ? -21.203 -38.533 -23.430 1.00 48.12 100 GLY A N 1
ATOM 820 C CA . GLY A 1 100 ? -22.074 -39.694 -23.670 1.00 48.12 100 GLY A CA 1
ATOM 821 C C . GLY A 1 100 ? -22.590 -40.404 -22.415 1.00 48.12 100 GLY A C 1
ATOM 822 O O . GLY A 1 100 ? -23.203 -41.463 -22.543 1.00 48.12 100 GLY A O 1
ATOM 823 N N . ARG A 1 101 ? -22.311 -39.892 -21.207 1.00 46.47 101 ARG A N 1
ATOM 824 C CA . ARG A 1 101 ? -22.579 -40.621 -19.955 1.00 46.47 101 ARG A CA 1
ATOM 825 C C . ARG A 1 101 ? -23.404 -39.855 -18.919 1.00 46.47 101 ARG A C 1
ATOM 827 O O . ARG A 1 101 ? -23.259 -40.159 -17.743 1.00 46.47 101 ARG A O 1
ATOM 834 N N . ASP A 1 102 ? -24.259 -38.905 -19.314 1.00 45.47 102 ASP A N 1
ATOM 835 C CA . ASP A 1 102 ? -25.119 -38.242 -18.314 1.00 45.47 102 ASP A CA 1
ATOM 836 C C . ASP A 1 102 ? -26.433 -37.604 -18.817 1.00 45.47 102 ASP A C 1
ATOM 838 O O . ASP A 1 102 ? -26.845 -36.547 -18.350 1.00 45.47 102 ASP A O 1
ATOM 842 N N . HIS A 1 103 ? -27.157 -38.246 -19.744 1.00 44.91 103 HIS A N 1
ATOM 843 C CA . HIS A 1 103 ? -28.552 -37.851 -20.000 1.00 44.91 103 HIS A CA 1
ATOM 844 C C . HIS A 1 103 ? -29.461 -39.044 -20.311 1.00 44.91 103 HIS A C 1
ATOM 846 O O . HIS A 1 103 ? -29.455 -39.585 -21.412 1.00 44.91 103 HIS A O 1
ATOM 852 N N . GLY A 1 104 ? -30.268 -39.436 -19.320 1.00 39.47 104 GLY A N 1
ATOM 853 C CA . GLY A 1 104 ? -31.305 -40.458 -19.475 1.00 39.47 104 GLY A CA 1
ATOM 854 C C . GLY A 1 104 ? -31.937 -40.900 -18.156 1.00 39.47 104 GLY A C 1
ATOM 855 O O . GLY A 1 104 ? -31.960 -42.087 -17.849 1.00 39.47 104 GLY A O 1
ATOM 856 N N . ARG A 1 105 ? -32.409 -39.945 -17.349 1.00 38.34 105 ARG A N 1
ATOM 857 C CA . ARG A 1 105 ? -33.216 -40.192 -16.148 1.00 38.34 105 ARG A CA 1
ATOM 858 C C . ARG A 1 105 ? -34.690 -40.196 -16.557 1.00 38.34 105 ARG A C 1
ATOM 860 O O . ARG A 1 105 ? -35.192 -39.133 -16.884 1.00 38.34 105 ARG A O 1
ATOM 867 N N . GLU A 1 106 ? -35.320 -41.372 -16.548 1.00 34.88 106 GLU A N 1
ATOM 868 C CA . GLU A 1 106 ? -36.710 -41.672 -16.130 1.00 34.88 106 GLU A CA 1
ATOM 869 C C . GLU A 1 106 ? -37.224 -42.947 -16.820 1.00 34.88 106 GLU A C 1
ATOM 871 O O . GLU A 1 106 ? -37.324 -42.991 -18.039 1.00 34.88 106 GLU A O 1
ATOM 876 N N . HIS A 1 107 ? -37.557 -43.986 -16.041 1.00 34.12 107 HIS A N 1
ATOM 877 C CA . HIS A 1 107 ? -38.927 -44.509 -15.898 1.00 34.12 107 HIS A CA 1
ATOM 878 C C . HIS A 1 107 ? -38.927 -45.910 -15.245 1.00 34.12 107 HIS A C 1
ATOM 880 O O . HIS A 1 107 ? -38.415 -46.867 -15.808 1.00 34.12 107 HIS A O 1
ATOM 886 N N . GLY A 1 108 ? -39.552 -46.009 -14.065 1.00 34.66 108 GLY A N 1
ATOM 887 C CA . GLY A 1 108 ? -40.438 -47.122 -13.702 1.00 34.66 108 GLY A CA 1
ATOM 888 C C . GLY A 1 108 ? -39.870 -48.490 -13.282 1.00 34.66 108 GLY A C 1
ATOM 889 O O . GLY A 1 108 ? -39.397 -49.257 -14.106 1.00 34.66 108 GLY A O 1
ATOM 890 N N . ARG A 1 109 ? -40.216 -48.848 -12.035 1.00 32.88 109 ARG A N 1
ATOM 891 C CA . ARG A 1 109 ? -40.690 -50.174 -11.579 1.00 32.88 109 ARG A CA 1
ATOM 892 C C . ARG A 1 109 ? -39.671 -51.260 -11.184 1.00 32.88 109 ARG A C 1
ATOM 894 O O . ARG A 1 109 ? -39.149 -51.996 -12.004 1.00 32.88 109 ARG A O 1
ATOM 901 N N . ASP A 1 110 ? -39.653 -51.438 -9.861 1.00 34.00 110 ASP A N 1
ATOM 902 C CA . ASP A 1 110 ? -39.870 -52.699 -9.136 1.00 34.00 110 ASP A CA 1
ATOM 903 C C . ASP A 1 110 ? -38.708 -53.678 -8.886 1.00 34.00 110 ASP A C 1
ATOM 905 O O . ASP A 1 110 ? -37.871 -53.931 -9.742 1.00 34.00 110 ASP A O 1
ATOM 909 N N . HIS A 1 111 ? -38.777 -54.285 -7.690 1.00 35.75 111 HIS A N 1
ATOM 910 C CA . HIS A 1 111 ? -37.953 -55.366 -7.113 1.00 35.75 111 HIS A CA 1
ATOM 911 C C . HIS A 1 111 ? -36.551 -54.940 -6.629 1.00 35.75 111 HIS A C 1
ATOM 913 O O . HIS A 1 111 ? -35.691 -54.553 -7.402 1.00 35.75 111 HIS A O 1
ATOM 919 N N . GLY A 1 112 ? -36.201 -54.963 -5.341 1.00 35.47 112 GLY A N 1
ATOM 920 C CA . GLY A 1 112 ? -36.543 -55.927 -4.300 1.00 35.47 112 GLY A CA 1
ATOM 921 C C . GLY A 1 112 ? -35.274 -56.707 -3.920 1.00 35.47 112 GLY A C 1
ATOM 922 O O . GLY A 1 112 ? -34.637 -57.275 -4.798 1.00 35.47 112 GLY A O 1
ATOM 923 N N . ARG A 1 113 ? -34.979 -56.767 -2.611 1.00 34.41 113 ARG A N 1
ATOM 924 C CA . ARG A 1 113 ? -34.003 -57.635 -1.907 1.00 34.41 113 ARG A CA 1
ATOM 925 C C . ARG A 1 113 ? -32.536 -57.187 -1.744 1.00 34.41 113 ARG A C 1
ATOM 927 O O . ARG A 1 113 ? -31.696 -57.357 -2.613 1.00 34.41 113 ARG A O 1
ATOM 934 N N . ASP A 1 114 ? -32.273 -56.805 -0.491 1.00 34.41 114 ASP A N 1
ATOM 935 C CA . ASP A 1 114 ? -31.372 -57.486 0.456 1.00 34.41 114 ASP A CA 1
ATOM 936 C C . ASP A 1 114 ? -29.839 -57.394 0.339 1.00 34.41 114 ASP A C 1
ATOM 938 O O . ASP A 1 114 ? -29.228 -57.792 -0.646 1.00 34.41 114 ASP A O 1
ATOM 942 N N . ARG A 1 115 ? -29.267 -57.101 1.524 1.00 35.94 115 ARG A N 1
ATOM 943 C CA . ARG A 1 115 ? -27.908 -57.393 2.032 1.00 35.94 115 ARG A CA 1
ATOM 944 C C . ARG A 1 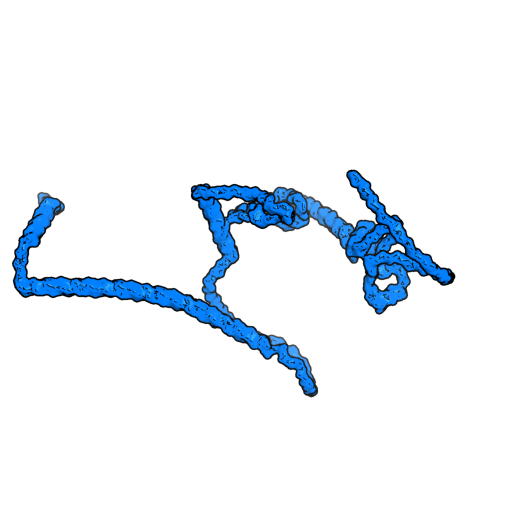115 ? -26.795 -56.521 1.439 1.00 35.94 115 ARG A C 1
ATOM 946 O O . ARG A 1 115 ? -26.503 -56.563 0.259 1.00 35.94 115 ARG A O 1
ATOM 953 N N . GLY A 1 116 ? -26.097 -55.699 2.211 1.00 34.78 116 GLY A N 1
ATOM 954 C CA . GLY A 1 116 ? -25.570 -55.966 3.543 1.00 34.78 116 GLY A CA 1
ATOM 955 C C . GLY A 1 116 ? -24.044 -55.910 3.452 1.00 34.78 116 GLY A C 1
ATOM 956 O O . GLY A 1 116 ? -23.451 -56.705 2.736 1.00 34.78 116 GLY A O 1
ATOM 957 N N . ASP A 1 117 ? -23.461 -54.941 4.154 1.00 39.81 117 ASP A N 1
ATOM 958 C CA . ASP A 1 117 ? -22.211 -55.060 4.912 1.00 39.81 117 ASP A CA 1
ATOM 959 C C . ASP A 1 117 ? -20.976 -55.694 4.225 1.00 39.81 117 ASP A C 1
ATOM 961 O O . ASP A 1 117 ? -20.917 -56.906 4.011 1.00 39.81 117 ASP A O 1
ATOM 965 N N . ARG A 1 118 ? -19.923 -54.892 3.985 1.00 38.31 118 ARG A N 1
ATOM 966 C CA . ARG A 1 118 ? -18.582 -55.121 4.576 1.00 38.31 118 ARG A CA 1
ATOM 967 C C . ARG A 1 118 ? -17.474 -54.288 3.940 1.00 38.31 118 ARG A C 1
ATOM 969 O O . ARG A 1 118 ? -17.102 -54.460 2.780 1.00 38.31 118 ARG A O 1
ATOM 976 N N . ASP A 1 119 ? -16.830 -53.528 4.815 1.00 44.78 119 ASP A N 1
ATOM 977 C CA . ASP A 1 119 ? -15.388 -53.306 4.857 1.00 44.78 119 ASP A CA 1
ATOM 978 C C . ASP A 1 119 ? -14.550 -54.419 4.209 1.00 44.78 119 ASP A C 1
ATOM 980 O O . ASP A 1 119 ? -14.530 -55.544 4.714 1.00 44.78 119 ASP A O 1
ATOM 984 N N . ARG A 1 120 ? -13.724 -54.079 3.206 1.00 40.84 120 ARG A N 1
ATOM 985 C CA . ARG A 1 120 ? -12.423 -54.741 2.974 1.00 40.84 120 ARG A CA 1
ATOM 986 C C . ARG A 1 120 ? -11.360 -53.781 2.443 1.00 40.84 120 ARG A C 1
ATOM 988 O O . ARG A 1 120 ? -11.178 -53.567 1.250 1.00 40.84 120 ARG A O 1
ATOM 995 N N . ARG A 1 121 ? -10.599 -53.282 3.414 1.00 36.16 121 ARG A N 1
ATOM 996 C CA . ARG A 1 121 ? -9.149 -53.045 3.406 1.00 36.16 121 ARG A CA 1
ATOM 997 C C . ARG A 1 121 ? -8.365 -53.686 2.243 1.00 36.16 121 ARG A C 1
ATOM 999 O O . ARG A 1 121 ? -8.476 -54.878 1.984 1.00 36.16 121 ARG A O 1
ATOM 1006 N N . ARG A 1 122 ? -7.394 -52.902 1.755 1.00 40.16 122 ARG A N 1
ATOM 1007 C CA . ARG A 1 122 ? -6.060 -53.311 1.265 1.00 40.16 122 ARG A CA 1
ATOM 1008 C C . ARG A 1 122 ? -6.020 -54.297 0.087 1.00 40.16 122 ARG A C 1
ATOM 1010 O O . ARG A 1 122 ? -6.020 -55.509 0.273 1.00 40.16 122 ARG A O 1
ATOM 1017 N N . ARG A 1 123 ? -5.691 -53.777 -1.101 1.00 36.22 123 ARG A N 1
ATOM 1018 C CA . ARG A 1 123 ? -4.765 -54.493 -1.993 1.00 36.22 123 ARG A CA 1
ATOM 1019 C C . ARG A 1 123 ? -3.899 -53.538 -2.803 1.00 36.22 123 ARG A C 1
ATOM 1021 O O . ARG A 1 123 ? -4.265 -53.062 -3.871 1.00 36.22 123 ARG A O 1
ATOM 1028 N N . SER A 1 124 ? -2.714 -53.306 -2.256 1.00 37.97 124 SER A N 1
ATOM 1029 C CA . SER A 1 124 ? -1.511 -52.877 -2.952 1.00 37.97 124 SER A CA 1
ATOM 1030 C C . SER A 1 124 ? -1.384 -53.645 -4.271 1.00 37.97 124 SER A C 1
ATOM 1032 O O . SER A 1 124 ? -1.222 -54.866 -4.273 1.00 37.97 124 SER A O 1
ATOM 1034 N N . ARG A 1 125 ? -1.458 -52.941 -5.401 1.00 36.84 125 ARG A N 1
ATOM 1035 C CA . ARG A 1 125 ? -0.995 -53.469 -6.685 1.00 36.84 125 ARG A CA 1
ATOM 1036 C C . ARG A 1 125 ? -0.182 -52.398 -7.392 1.00 36.84 125 ARG A C 1
ATOM 1038 O O . ARG A 1 125 ? -0.667 -51.632 -8.217 1.00 36.84 125 ARG A O 1
ATOM 1045 N N . SER A 1 126 ? 1.078 -52.367 -6.984 1.00 37.03 126 SER A N 1
ATOM 1046 C CA . SER A 1 126 ? 2.230 -51.893 -7.734 1.00 37.03 126 SER A CA 1
ATOM 1047 C C . SER A 1 126 ? 2.076 -52.207 -9.228 1.00 37.03 126 SER A C 1
ATOM 1049 O O . SER A 1 126 ? 2.243 -53.340 -9.673 1.00 37.03 126 SER A O 1
ATOM 1051 N N . ARG A 1 127 ? 1.753 -51.176 -10.011 1.00 38.62 127 ARG A N 1
ATOM 1052 C CA . ARG A 1 127 ? 1.982 -51.122 -11.457 1.00 38.62 127 ARG A CA 1
ATOM 1053 C C . ARG A 1 127 ? 2.873 -49.917 -11.725 1.00 38.62 127 ARG A C 1
ATOM 1055 O O . ARG A 1 127 ? 2.403 -48.795 -11.880 1.00 38.62 127 ARG A O 1
ATOM 1062 N N . SER A 1 128 ? 4.172 -50.186 -11.644 1.00 35.88 128 SER A N 1
ATOM 1063 C CA . SER A 1 128 ? 5.238 -49.607 -12.467 1.00 35.88 128 SER A CA 1
ATOM 1064 C C . SER A 1 128 ? 4.786 -48.500 -13.434 1.00 35.88 128 SER A C 1
ATOM 1066 O O . SER A 1 128 ? 4.553 -48.726 -14.620 1.00 35.88 128 SER A O 1
ATOM 1068 N N . ARG A 1 129 ? 4.717 -47.262 -12.932 1.00 39.62 129 ARG A N 1
ATOM 1069 C CA . ARG A 1 129 ? 4.789 -46.058 -13.766 1.00 39.62 129 ARG A CA 1
ATOM 1070 C C . ARG A 1 129 ? 6.262 -45.819 -14.085 1.00 39.62 129 ARG A C 1
ATOM 1072 O O . ARG A 1 129 ? 6.959 -45.153 -13.327 1.00 39.62 129 ARG A O 1
ATOM 1079 N N . SER A 1 130 ? 6.742 -46.368 -15.202 1.00 37.31 130 SER A N 1
ATOM 1080 C CA . SER A 1 130 ? 7.953 -45.851 -15.845 1.00 37.31 130 SER A CA 1
ATOM 1081 C C . SER A 1 130 ? 7.799 -44.333 -16.010 1.00 37.31 130 SER A C 1
ATOM 1083 O O . SER A 1 130 ? 6.786 -43.904 -16.577 1.00 37.31 130 SER A O 1
ATOM 1085 N N . PRO A 1 131 ? 8.759 -43.504 -15.563 1.00 42.72 131 PRO A N 1
ATOM 1086 C CA . PRO A 1 131 ? 8.746 -42.091 -15.883 1.00 42.72 131 PRO A CA 1
ATOM 1087 C C . PRO A 1 131 ? 9.056 -41.991 -17.374 1.00 42.72 131 PRO A C 1
ATOM 1089 O O . PRO A 1 131 ? 10.208 -42.061 -17.803 1.00 42.72 131 PRO A O 1
ATOM 1092 N N . ARG A 1 132 ? 8.001 -41.909 -18.194 1.00 43.19 132 ARG A N 1
ATOM 1093 C CA . ARG A 1 132 ? 8.128 -41.545 -19.601 1.00 43.19 132 ARG A CA 1
ATOM 1094 C C . ARG A 1 132 ? 8.905 -40.241 -19.632 1.00 43.19 132 ARG A C 1
ATOM 1096 O O . ARG A 1 132 ? 8.427 -39.217 -19.147 1.00 43.19 132 ARG A O 1
ATOM 1103 N N . ARG A 1 133 ? 10.125 -40.341 -20.159 1.00 43.47 133 ARG A N 1
ATOM 1104 C CA . ARG A 1 133 ? 10.995 -39.237 -20.533 1.00 43.47 133 ARG A CA 1
ATOM 1105 C C . ARG A 1 133 ? 10.113 -38.166 -21.162 1.00 43.47 133 ARG A C 1
ATOM 1107 O O . ARG A 1 133 ? 9.600 -38.365 -22.260 1.00 43.47 133 ARG A O 1
ATOM 1114 N N . ARG A 1 134 ? 9.899 -37.070 -20.429 1.00 40.50 134 ARG A N 1
ATOM 1115 C CA . ARG A 1 134 ? 9.419 -35.816 -20.999 1.00 40.50 134 ARG A CA 1
ATOM 1116 C C . ARG A 1 134 ? 10.453 -35.449 -22.051 1.00 40.50 134 ARG A C 1
ATOM 1118 O O . ARG A 1 134 ? 11.533 -34.961 -21.727 1.00 40.50 134 ARG A O 1
ATOM 1125 N N . SER A 1 135 ? 10.150 -35.791 -23.296 1.00 40.88 135 SER A N 1
ATOM 1126 C CA . SER A 1 135 ? 10.739 -35.171 -24.466 1.00 40.88 135 SER A CA 1
ATOM 1127 C C . SER A 1 135 ? 10.735 -33.672 -24.204 1.00 40.88 135 SER A C 1
ATOM 1129 O O . SER A 1 135 ? 9.680 -33.087 -23.957 1.00 40.88 135 SER A O 1
ATOM 1131 N N . ARG A 1 136 ? 11.937 -33.093 -24.150 1.00 49.00 136 ARG A N 1
ATOM 1132 C CA . ARG A 1 136 ? 12.168 -31.652 -24.148 1.00 49.00 136 ARG A CA 1
ATOM 1133 C C . ARG A 1 136 ? 11.351 -31.060 -25.296 1.00 49.00 136 ARG A C 1
ATOM 1135 O O . ARG A 1 136 ? 11.782 -31.130 -26.442 1.00 49.00 136 ARG A O 1
ATOM 1142 N N . SER A 1 137 ? 10.188 -30.492 -24.987 1.00 43.12 137 SER A N 1
ATOM 1143 C CA . SER A 1 137 ? 9.601 -29.465 -25.840 1.00 43.12 137 SER A CA 1
ATOM 1144 C C . SER A 1 137 ? 10.669 -28.387 -26.046 1.00 43.12 137 SER A C 1
ATOM 1146 O O . SER A 1 137 ? 11.394 -28.089 -25.085 1.00 43.12 137 SER A O 1
ATOM 1148 N N . PRO A 1 138 ? 10.806 -27.805 -27.250 1.00 51.81 138 PRO A N 1
ATOM 1149 C CA . PRO A 1 138 ? 11.597 -26.602 -27.429 1.00 51.81 138 PRO A CA 1
ATOM 1150 C C . PRO A 1 138 ? 11.085 -25.585 -26.417 1.00 51.81 138 PRO A C 1
ATOM 1152 O O . PRO A 1 138 ? 9.910 -25.231 -26.409 1.00 51.81 138 PRO A O 1
ATOM 1155 N N . ARG A 1 139 ? 11.974 -25.280 -25.479 1.00 55.06 139 ARG A N 1
ATOM 1156 C CA . ARG A 1 139 ? 11.855 -24.367 -24.351 1.00 55.06 139 ARG A CA 1
ATOM 1157 C C . ARG A 1 139 ? 10.853 -23.255 -24.670 1.00 55.06 139 ARG A C 1
ATOM 1159 O O . ARG A 1 139 ? 11.168 -22.355 -25.438 1.00 55.06 139 ARG A O 1
ATOM 1166 N N . GLY A 1 140 ? 9.648 -23.359 -24.105 1.00 52.41 140 GLY A N 1
ATOM 1167 C CA . GLY A 1 140 ? 8.737 -22.226 -24.036 1.00 52.41 140 GLY A CA 1
ATOM 1168 C C . GLY A 1 140 ? 9.501 -21.115 -23.338 1.00 52.41 140 GLY A C 1
ATOM 1169 O O . GLY A 1 140 ? 9.902 -21.279 -22.186 1.00 52.41 140 GLY A O 1
ATOM 1170 N N . GLU A 1 141 ? 9.811 -20.068 -24.088 1.00 54.25 141 GLU A N 1
ATOM 1171 C CA . GLU A 1 141 ? 10.442 -18.865 -23.577 1.00 54.25 141 GLU A CA 1
ATOM 1172 C C . GLU A 1 141 ? 9.619 -18.399 -22.378 1.00 54.25 141 GLU A C 1
ATOM 1174 O O . GLU A 1 141 ? 8.401 -18.215 -22.487 1.00 54.25 141 GLU A O 1
ATOM 1179 N N . SER A 1 142 ? 10.238 -18.339 -21.196 1.00 64.69 142 SER A N 1
ATOM 1180 C CA . SER A 1 142 ? 9.485 -17.934 -20.018 1.00 64.69 142 SER A CA 1
ATOM 1181 C C . SER A 1 142 ? 9.030 -16.492 -20.230 1.00 64.69 142 SER A C 1
ATOM 1183 O O . SER A 1 142 ? 9.713 -15.703 -20.882 1.00 64.69 142 SER A O 1
ATOM 1185 N N . THR A 1 143 ? 7.876 -16.112 -19.686 1.00 63.94 143 THR A N 1
ATOM 1186 C CA . THR A 1 143 ? 7.401 -14.717 -19.740 1.00 63.94 143 THR A CA 1
ATOM 1187 C C . THR A 1 143 ? 8.480 -13.726 -19.292 1.00 63.94 143 THR A C 1
ATOM 1189 O O . THR A 1 143 ? 8.600 -12.651 -19.869 1.00 63.94 143 THR A O 1
ATOM 1192 N N . ARG A 1 144 ? 9.344 -14.141 -18.356 1.00 62.94 144 AR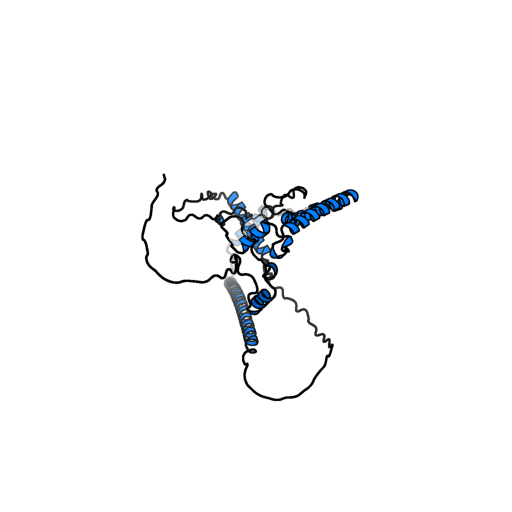G A N 1
ATOM 1193 C CA . ARG A 1 144 ? 10.511 -13.387 -17.882 1.00 62.94 144 ARG A CA 1
ATOM 1194 C C . ARG A 1 144 ? 11.624 -13.241 -18.917 1.00 62.94 144 ARG A C 1
ATOM 1196 O O . ARG A 1 144 ? 12.302 -12.218 -18.910 1.00 62.94 144 ARG A O 1
ATOM 1203 N N . ASP A 1 145 ? 11.849 -14.246 -19.758 1.00 68.38 145 ASP A N 1
ATOM 1204 C CA . ASP A 1 145 ? 12.842 -14.182 -20.839 1.00 68.38 145 ASP A CA 1
ATOM 1205 C C . ASP A 1 145 ? 12.349 -13.230 -21.936 1.00 68.38 145 ASP A C 1
ATOM 1207 O O . ASP A 1 145 ? 13.088 -12.356 -22.386 1.00 68.38 145 ASP A O 1
ATOM 1211 N N . ARG A 1 146 ? 11.051 -13.300 -22.259 1.00 69.75 146 ARG A N 1
ATOM 1212 C CA . ARG A 1 146 ? 10.405 -12.389 -23.212 1.00 69.75 146 ARG A CA 1
ATOM 1213 C C . ARG A 1 146 ? 10.387 -10.935 -22.727 1.00 69.75 146 ARG A C 1
ATOM 1215 O O . ARG A 1 146 ? 10.531 -10.019 -23.533 1.00 69.75 146 ARG A O 1
ATOM 1222 N N . GLU A 1 147 ? 10.182 -10.705 -21.432 1.00 69.38 147 GLU A N 1
ATOM 1223 C CA . GLU A 1 147 ? 10.267 -9.367 -20.827 1.00 69.38 147 GLU A CA 1
ATOM 1224 C C . GLU A 1 147 ? 11.696 -8.822 -20.850 1.00 69.38 147 GLU A C 1
ATOM 1226 O O . GLU A 1 147 ? 11.900 -7.688 -21.271 1.00 69.38 147 GLU A O 1
ATOM 1231 N N . GLN A 1 148 ? 12.692 -9.646 -20.510 1.00 74.06 148 GLN A N 1
ATOM 1232 C CA . GLN A 1 148 ? 14.103 -9.256 -20.604 1.00 74.06 148 GLN A CA 1
ATOM 1233 C C . GLN A 1 148 ? 14.519 -8.897 -22.036 1.00 74.06 148 GLN A C 1
ATOM 1235 O O . GLN A 1 148 ? 15.258 -7.933 -22.225 1.00 74.06 148 GLN A O 1
ATOM 1240 N N . GLY A 1 149 ? 14.012 -9.620 -23.042 1.00 79.06 149 GLY A N 1
ATOM 1241 C CA . GLY A 1 149 ? 14.228 -9.284 -24.451 1.00 79.06 149 GLY A CA 1
ATOM 1242 C C . GLY A 1 149 ? 13.703 -7.887 -24.794 1.00 79.06 149 GLY A C 1
ATOM 1243 O O . GLY A 1 149 ? 14.450 -7.060 -25.311 1.00 79.06 149 GLY A O 1
ATOM 1244 N N . LYS A 1 150 ? 12.464 -7.570 -24.401 1.00 84.12 150 LYS A N 1
ATOM 1245 C CA . LYS A 1 150 ? 11.858 -6.244 -24.625 1.00 84.12 150 LYS A CA 1
ATOM 1246 C C . LYS A 1 150 ? 12.599 -5.115 -23.911 1.00 84.12 150 LYS A C 1
ATOM 1248 O O . LYS A 1 150 ? 12.764 -4.039 -24.480 1.00 84.12 150 LYS A O 1
ATOM 1253 N N . ASP A 1 151 ? 13.030 -5.339 -22.674 1.00 86.62 151 ASP A N 1
ATOM 1254 C CA . ASP A 1 151 ? 13.787 -4.348 -21.907 1.00 86.62 151 ASP A CA 1
ATOM 1255 C C . ASP A 1 151 ? 15.156 -4.091 -22.565 1.00 86.62 151 ASP A C 1
ATOM 1257 O O . ASP A 1 151 ? 15.584 -2.943 -22.693 1.00 86.62 151 ASP A O 1
ATOM 1261 N N . SER A 1 152 ? 15.797 -5.138 -23.101 1.00 88.44 152 SER A N 1
ATOM 1262 C CA . SER A 1 152 ? 17.056 -5.016 -23.848 1.00 88.44 152 SER A CA 1
ATOM 1263 C C . SER A 1 152 ? 16.903 -4.264 -25.178 1.00 88.44 152 SER A C 1
ATOM 1265 O O . SER A 1 152 ? 17.752 -3.441 -25.524 1.00 88.44 152 SER A O 1
ATOM 1267 N N . GLU A 1 153 ? 15.795 -4.478 -25.893 1.00 89.38 153 GLU A N 1
ATOM 1268 C CA . GLU A 1 153 ? 15.460 -3.754 -27.123 1.00 89.38 153 GLU A CA 1
ATOM 1269 C C . GLU A 1 153 ? 15.218 -2.270 -26.836 1.00 89.38 153 GLU A C 1
ATOM 1271 O O . GLU A 1 153 ? 15.824 -1.416 -27.481 1.00 89.38 153 GLU A O 1
ATOM 1276 N N . LYS A 1 154 ? 14.422 -1.949 -25.807 1.00 89.81 154 LYS A N 1
ATOM 1277 C CA . LYS A 1 154 ? 14.187 -0.563 -25.370 1.00 89.81 154 LYS A CA 1
ATOM 1278 C C . LYS A 1 154 ? 15.477 0.137 -24.948 1.00 89.81 154 LYS A C 1
ATOM 1280 O O . LYS A 1 154 ? 15.668 1.303 -25.289 1.00 89.81 154 LYS A O 1
ATOM 1285 N N . ALA A 1 155 ? 16.368 -0.561 -24.243 1.00 89.62 155 ALA A N 1
ATOM 1286 C CA . ALA A 1 155 ? 17.674 -0.027 -23.870 1.00 89.62 155 ALA A CA 1
ATOM 1287 C C . ALA A 1 155 ? 18.524 0.284 -25.115 1.00 89.62 155 ALA A C 1
ATOM 1289 O O . ALA A 1 155 ? 19.091 1.373 -25.230 1.00 89.62 155 ALA A O 1
ATOM 1290 N N . ALA A 1 156 ? 18.573 -0.641 -26.081 1.00 90.62 156 ALA A N 1
ATOM 1291 C CA . ALA A 1 156 ? 19.277 -0.436 -27.344 1.00 90.62 156 ALA A CA 1
ATOM 1292 C C . ALA A 1 156 ? 18.676 0.726 -28.146 1.00 90.62 156 ALA A C 1
ATOM 1294 O O . ALA A 1 156 ? 19.417 1.524 -28.715 1.00 90.62 156 ALA A O 1
ATOM 1295 N N . ASP A 1 157 ? 17.354 0.862 -28.163 1.00 89.00 157 ASP A N 1
ATOM 1296 C CA . ASP A 1 157 ? 16.671 1.959 -28.837 1.00 89.00 157 ASP A CA 1
ATOM 1297 C C . ASP A 1 157 ? 16.926 3.300 -28.143 1.00 89.00 157 ASP A C 1
ATOM 1299 O O . ASP A 1 157 ? 17.220 4.280 -28.823 1.00 89.00 157 ASP A O 1
ATOM 1303 N N . ALA A 1 158 ? 16.945 3.354 -26.809 1.00 88.56 158 ALA A N 1
ATOM 1304 C CA . ALA A 1 158 ? 17.341 4.551 -26.067 1.00 88.56 158 ALA A CA 1
ATOM 1305 C C . ALA A 1 158 ? 18.789 4.974 -26.385 1.00 88.56 158 ALA A C 1
ATOM 1307 O O . ALA A 1 158 ? 19.061 6.159 -26.602 1.00 88.56 158 ALA A O 1
ATOM 1308 N N . ILE A 1 159 ? 19.716 4.011 -26.485 1.00 90.25 159 ILE A N 1
ATOM 1309 C CA . ILE A 1 159 ? 21.106 4.255 -26.904 1.00 90.25 159 ILE A CA 1
ATOM 1310 C C . ILE A 1 159 ? 21.137 4.777 -28.345 1.00 90.25 159 ILE A C 1
ATOM 1312 O O . ILE A 1 159 ? 21.737 5.820 -28.609 1.00 90.25 159 ILE A O 1
ATOM 1316 N N . LYS A 1 160 ? 20.444 4.115 -29.277 1.00 90.44 160 LYS A N 1
ATOM 1317 C CA . LYS A 1 160 ? 20.358 4.551 -30.678 1.00 90.44 160 LYS A CA 1
ATOM 1318 C C . LYS A 1 160 ? 19.837 5.984 -30.780 1.00 90.44 160 LYS A C 1
ATOM 1320 O O . LYS A 1 160 ? 20.478 6.809 -31.418 1.00 90.44 160 LYS A O 1
ATOM 1325 N N . GLN A 1 161 ? 18.735 6.310 -30.108 1.00 87.75 161 GLN A N 1
ATOM 1326 C CA . GLN A 1 161 ? 18.141 7.652 -30.119 1.00 87.75 161 GLN A CA 1
ATOM 1327 C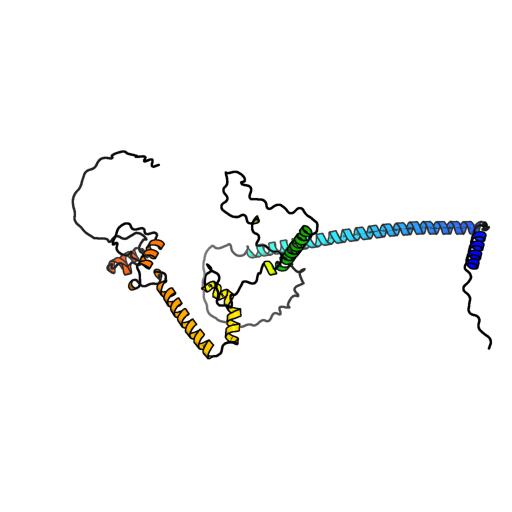 C . GLN A 1 161 ? 19.096 8.718 -29.557 1.00 87.75 161 GLN A C 1
ATOM 1329 O O . GLN A 1 161 ? 19.141 9.837 -30.064 1.00 87.75 161 GLN A O 1
ATOM 1334 N N . ARG A 1 162 ? 19.896 8.376 -28.536 1.00 86.88 162 ARG A N 1
ATOM 1335 C CA . ARG A 1 162 ? 20.871 9.294 -27.931 1.00 86.88 162 ARG A CA 1
ATOM 1336 C C . ARG A 1 162 ? 22.067 9.591 -28.840 1.00 86.88 162 ARG A C 1
ATOM 1338 O O . ARG A 1 162 ? 22.511 10.737 -28.862 1.00 86.88 162 ARG A O 1
ATOM 1345 N N . TYR A 1 163 ? 22.597 8.588 -29.543 1.00 87.69 163 TYR A N 1
ATOM 1346 C CA . TYR A 1 163 ? 23.861 8.705 -30.287 1.00 87.69 163 TYR A CA 1
ATOM 1347 C C . TYR A 1 163 ? 23.695 8.879 -31.803 1.00 87.69 163 TYR A C 1
ATOM 1349 O O . TYR A 1 163 ? 24.530 9.528 -32.422 1.00 87.69 163 TYR A O 1
ATOM 1357 N N . LEU A 1 164 ? 22.617 8.372 -32.411 1.00 88.00 164 LEU A N 1
ATOM 1358 C CA . LEU A 1 164 ? 22.353 8.505 -33.856 1.00 88.00 164 LEU A CA 1
ATOM 1359 C C . LEU A 1 164 ? 21.628 9.813 -34.221 1.00 88.00 164 LEU A C 1
ATOM 1361 O O . LEU A 1 164 ? 21.153 9.962 -35.343 1.00 88.00 164 LEU A O 1
ATOM 1365 N N . GLY A 1 165 ? 21.544 10.771 -33.290 1.00 74.06 165 GLY A N 1
ATOM 1366 C CA . GLY A 1 165 ? 21.081 12.133 -33.577 1.00 74.06 165 GLY A CA 1
ATOM 1367 C C . GLY A 1 165 ? 19.612 12.238 -33.990 1.00 74.06 165 GLY A C 1
ATOM 1368 O O . GLY A 1 165 ? 19.232 13.201 -34.657 1.00 74.06 165 GLY A O 1
ATOM 1369 N N . ALA A 1 166 ? 18.778 11.269 -33.611 1.00 70.12 166 ALA A N 1
ATOM 1370 C CA . ALA A 1 166 ? 17.353 11.334 -33.886 1.00 70.12 166 ALA A CA 1
ATOM 1371 C C . ALA A 1 166 ? 16.738 12.601 -33.261 1.00 70.12 166 ALA A C 1
ATOM 1373 O O . ALA A 1 166 ? 17.075 13.004 -32.143 1.00 70.12 166 ALA A O 1
ATOM 1374 N N . GLN A 1 167 ? 15.841 13.255 -34.004 1.00 64.44 167 GLN A N 1
ATOM 1375 C CA . GLN A 1 167 ? 15.104 14.427 -33.531 1.00 64.44 167 GLN A CA 1
ATOM 1376 C C . GLN A 1 167 ? 14.347 14.049 -32.252 1.00 64.44 167 GLN A C 1
ATOM 1378 O O . GLN A 1 167 ? 13.391 13.280 -32.306 1.00 64.44 167 GLN A O 1
ATOM 1383 N N . LYS A 1 168 ? 14.763 14.589 -31.096 1.00 66.50 168 LYS A N 1
ATOM 1384 C CA . LYS A 1 168 ? 14.017 14.419 -29.842 1.00 66.50 168 LYS A CA 1
ATOM 1385 C C . LYS A 1 168 ? 12.594 14.913 -30.067 1.00 66.50 168 LYS A C 1
ATOM 1387 O O . LYS A 1 168 ? 12.394 16.109 -30.298 1.00 66.50 168 LYS A O 1
ATOM 1392 N N . GLU A 1 169 ? 11.616 14.014 -29.981 1.00 65.38 169 GLU A N 1
ATOM 1393 C CA . GLU A 1 169 ? 10.218 14.417 -30.044 1.00 65.38 169 GLU A CA 1
ATOM 1394 C C . GLU A 1 169 ? 9.960 15.443 -28.936 1.00 65.38 169 GLU A C 1
ATOM 1396 O O . GLU A 1 169 ? 10.157 15.187 -27.744 1.00 65.38 169 GLU A O 1
ATOM 1401 N N . LYS A 1 170 ? 9.570 16.659 -29.336 1.00 71.38 170 LYS A N 1
ATOM 1402 C CA . LYS A 1 170 ? 9.178 17.697 -28.383 1.00 71.38 170 LYS A CA 1
ATOM 1403 C C . LYS A 1 170 ? 8.009 17.138 -27.584 1.00 71.38 170 LYS A C 1
ATOM 1405 O O . LYS A 1 170 ? 7.035 16.694 -28.192 1.00 71.38 170 LYS A O 1
ATOM 1410 N N . ARG A 1 171 ? 8.099 17.188 -26.245 1.00 65.50 171 ARG A N 1
ATOM 1411 C CA . ARG A 1 171 ? 6.996 16.812 -25.345 1.00 65.50 171 ARG A CA 1
ATOM 1412 C C . ARG A 1 171 ? 5.710 17.382 -25.923 1.00 65.50 171 ARG A C 1
ATOM 1414 O O . ARG A 1 171 ? 5.604 18.605 -26.075 1.00 65.50 171 ARG A O 1
ATOM 1421 N N . LYS A 1 172 ? 4.778 16.503 -26.299 1.00 65.25 172 LYS A N 1
ATOM 1422 C CA . LYS A 1 172 ? 3.461 16.903 -26.786 1.00 65.25 172 LYS A CA 1
ATOM 1423 C C . LYS A 1 172 ? 2.806 17.642 -25.626 1.00 65.25 172 LYS A C 1
ATOM 1425 O O . LYS A 1 172 ? 2.272 17.021 -24.721 1.00 65.25 172 LYS A O 1
ATOM 1430 N N . ARG A 1 173 ? 2.929 18.976 -25.593 1.00 62.50 173 ARG A N 1
ATOM 1431 C CA . ARG A 1 173 ? 2.150 19.810 -24.673 1.00 62.50 173 ARG A CA 1
ATOM 1432 C C . ARG A 1 173 ? 0.707 19.416 -24.925 1.00 62.50 173 ARG A C 1
ATOM 1434 O O . ARG A 1 173 ? 0.296 19.502 -26.086 1.00 62.50 173 ARG A O 1
ATOM 1441 N N . GLY A 1 174 ? 0.016 18.938 -23.888 1.00 61.44 174 GLY A N 1
ATOM 1442 C CA . GLY A 1 174 ? -1.373 18.506 -23.973 1.00 61.44 174 GLY A CA 1
ATOM 1443 C C . GLY A 1 174 ? -2.132 19.526 -24.803 1.00 61.44 174 GLY A C 1
ATOM 1444 O O . GLY A 1 174 ? -2.279 20.687 -24.410 1.00 61.44 174 GLY A O 1
ATOM 1445 N N . ARG A 1 175 ? -2.479 19.145 -26.036 1.00 60.69 175 ARG A N 1
ATOM 1446 C CA . ARG A 1 175 ? -3.241 20.035 -26.898 1.00 60.69 175 ARG A CA 1
ATOM 1447 C C . ARG A 1 175 ? -4.567 20.191 -26.170 1.00 60.69 175 ARG A C 1
ATOM 1449 O O . ARG A 1 175 ? -5.192 19.183 -25.856 1.00 60.69 175 ARG A O 1
ATOM 1456 N N . ARG A 1 176 ? -4.990 21.430 -25.905 1.00 60.78 176 ARG A N 1
ATOM 1457 C CA . ARG A 1 176 ? -6.386 21.751 -25.575 1.00 60.78 176 ARG A CA 1
ATOM 1458 C C . ARG A 1 176 ? -7.228 21.373 -26.798 1.00 60.78 176 ARG A C 1
ATOM 1460 O O . ARG A 1 176 ? -7.571 22.223 -27.612 1.00 60.78 176 ARG A O 1
ATOM 1467 N N . LEU A 1 177 ? -7.405 20.079 -27.044 1.00 52.25 177 LEU A N 1
ATOM 1468 C CA . LEU A 1 177 ? -8.007 19.576 -28.262 1.00 52.25 177 LEU A CA 1
ATOM 1469 C C . LEU A 1 177 ? -9.522 19.662 -28.069 1.00 52.25 177 LEU A C 1
ATOM 1471 O O . LEU A 1 177 ? -10.129 18.733 -27.564 1.00 52.25 177 LEU A O 1
ATOM 1475 N N . HIS A 1 178 ? -10.078 20.804 -28.483 1.00 49.94 178 HIS A N 1
ATOM 1476 C CA . HIS A 1 178 ? -11.500 21.152 -28.562 1.00 49.94 178 HIS A CA 1
ATOM 1477 C C . HIS A 1 178 ? -12.250 21.095 -27.217 1.00 49.94 178 HIS A C 1
ATOM 1479 O O . HIS A 1 178 ? -12.375 20.050 -26.592 1.00 49.94 178 HIS A O 1
ATOM 1485 N N . GLU A 1 179 ? -12.823 22.231 -26.810 1.00 60.72 179 GLU A N 1
ATOM 1486 C CA . GLU A 1 179 ? -13.572 22.511 -25.563 1.00 60.72 179 GLU A CA 1
ATOM 1487 C C . GLU A 1 179 ? -14.748 21.561 -25.218 1.00 60.72 179 GLU A C 1
ATOM 1489 O O . GLU A 1 179 ? -15.525 21.841 -24.312 1.00 60.72 179 GLU A O 1
ATOM 1494 N N . ARG A 1 180 ? -14.927 20.434 -25.915 1.00 70.00 180 ARG A N 1
ATOM 1495 C CA . ARG A 1 180 ? -16.116 19.573 -25.825 1.00 70.00 180 ARG A CA 1
ATOM 1496 C C . ARG A 1 180 ? -15.912 18.242 -25.108 1.00 70.00 180 ARG A C 1
ATOM 1498 O O . ARG A 1 180 ? -16.904 17.560 -24.866 1.00 70.00 180 ARG A O 1
ATOM 1505 N N . LYS A 1 181 ? -14.687 17.862 -24.730 1.00 76.25 181 LYS A N 1
ATOM 1506 C CA . LYS A 1 181 ? -14.473 16.696 -23.859 1.00 76.25 181 LYS A CA 1
ATOM 1507 C C . LYS A 1 181 ? -13.384 16.975 -22.835 1.00 76.25 181 LYS A C 1
ATOM 1509 O O . LYS A 1 181 ? -12.198 16.853 -23.119 1.00 76.25 181 LYS A O 1
ATOM 1514 N N . PHE A 1 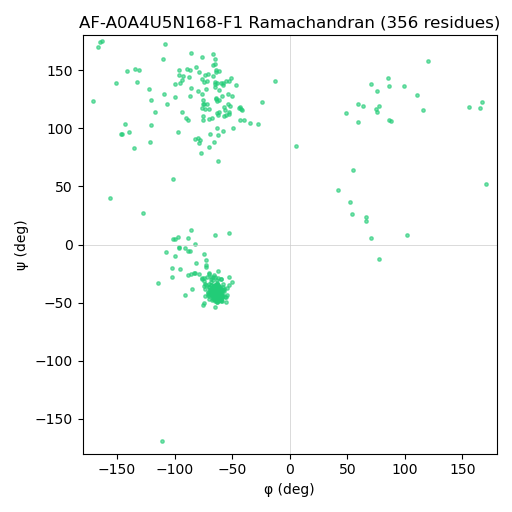182 ? -13.813 17.362 -21.641 1.00 81.19 182 PHE A N 1
ATOM 1515 C CA . PHE A 1 182 ? -12.928 17.464 -20.493 1.00 81.19 182 PHE A CA 1
ATOM 1516 C C . PHE A 1 182 ? -12.626 16.046 -19.995 1.00 81.19 182 PHE A C 1
ATOM 1518 O O . PHE A 1 182 ? -13.525 15.349 -19.523 1.00 81.19 182 PHE A O 1
ATOM 1525 N N . ILE A 1 183 ? -11.385 15.595 -20.173 1.00 81.69 183 ILE A N 1
ATOM 1526 C CA . ILE A 1 183 ? -10.903 14.322 -19.633 1.00 81.69 183 ILE A CA 1
ATOM 1527 C C . ILE A 1 183 ? -10.266 14.650 -18.283 1.00 81.69 183 ILE A C 1
ATOM 1529 O O . ILE A 1 183 ? -9.292 15.395 -18.232 1.00 81.69 183 ILE A O 1
ATOM 1533 N N . PHE A 1 184 ? -10.873 14.160 -17.202 1.00 87.56 184 PHE A N 1
ATOM 1534 C CA . PHE A 1 184 ? -10.374 14.367 -15.839 1.00 87.56 184 PHE A CA 1
ATOM 1535 C C . PHE A 1 184 ? -9.212 13.427 -15.490 1.00 87.56 184 PHE A C 1
ATOM 1537 O O . PHE A 1 184 ? -8.397 13.771 -14.638 1.00 87.56 184 PHE A O 1
ATOM 1544 N N . ASP A 1 185 ? -9.138 12.270 -16.149 1.00 91.06 185 ASP A N 1
ATOM 1545 C CA . ASP A 1 185 ? -8.114 11.260 -15.898 1.00 91.06 185 ASP A CA 1
ATOM 1546 C C . ASP A 1 185 ? -6.837 11.519 -16.705 1.00 91.06 185 ASP A C 1
ATOM 1548 O O . ASP A 1 185 ? -6.869 12.046 -17.820 1.00 91.06 185 ASP A O 1
ATOM 1552 N N . TRP A 1 186 ? -5.709 11.097 -16.141 1.00 88.38 186 TRP A N 1
ATOM 1553 C CA . TRP A 1 186 ? -4.420 11.073 -16.824 1.00 88.38 186 TRP A CA 1
ATOM 1554 C C . TRP A 1 186 ? -4.372 9.926 -17.837 1.00 88.38 186 TRP A C 1
ATOM 1556 O O . TRP A 1 186 ? -4.837 8.820 -17.551 1.00 88.38 186 TRP A O 1
ATOM 1566 N N . ASP A 1 187 ? -3.788 10.168 -19.011 1.00 89.06 187 ASP A N 1
ATOM 1567 C CA . ASP A 1 187 ? -3.578 9.099 -19.987 1.00 89.06 187 ASP A CA 1
ATOM 1568 C C . ASP A 1 187 ? -2.394 8.210 -19.565 1.00 89.06 187 ASP A C 1
ATOM 1570 O O . ASP A 1 187 ? -1.363 8.682 -19.092 1.00 89.06 187 ASP A O 1
ATOM 1574 N N . THR A 1 188 ? -2.513 6.903 -19.791 1.00 88.25 188 THR A N 1
ATOM 1575 C CA . THR A 1 188 ? -1.448 5.919 -19.530 1.00 88.25 188 THR A CA 1
ATOM 1576 C C . THR A 1 188 ? -0.192 6.161 -20.369 1.00 88.25 188 THR A C 1
ATOM 1578 O O . THR A 1 188 ? 0.897 5.746 -19.979 1.00 88.25 188 THR A O 1
ATOM 1581 N N . THR A 1 189 ? -0.313 6.859 -21.505 1.00 87.38 189 THR A N 1
ATOM 1582 C CA . THR A 1 189 ? 0.839 7.251 -22.333 1.00 87.38 189 THR A CA 1
ATOM 1583 C C . THR A 1 189 ? 1.678 8.371 -21.709 1.00 87.38 189 THR A C 1
ATOM 1585 O O . THR A 1 189 ? 2.809 8.598 -22.141 1.00 87.38 189 THR A O 1
ATOM 1588 N N . GLU A 1 190 ? 1.155 9.046 -20.682 1.00 85.38 190 GLU A N 1
ATOM 1589 C CA . GLU A 1 190 ? 1.851 10.092 -19.928 1.00 85.38 190 GLU A CA 1
ATOM 1590 C C . GLU A 1 190 ? 2.609 9.535 -18.704 1.00 85.38 190 GLU A C 1
ATOM 1592 O O . GLU A 1 190 ? 3.322 10.284 -18.033 1.00 85.38 190 GLU A O 1
ATOM 1597 N N . ASP A 1 191 ? 2.514 8.226 -18.431 1.00 88.62 191 ASP A N 1
ATOM 1598 C CA . ASP A 1 191 ? 3.250 7.552 -17.357 1.00 88.62 191 ASP A CA 1
ATOM 1599 C C . ASP A 1 191 ? 4.747 7.414 -17.686 1.00 88.62 191 ASP A C 1
ATOM 1601 O O . ASP A 1 191 ? 5.152 6.776 -18.661 1.00 88.62 191 ASP A O 1
ATOM 1605 N N . THR A 1 192 ? 5.590 7.990 -16.830 1.00 87.25 192 THR A N 1
ATOM 1606 C CA . THR A 1 192 ? 7.053 7.975 -16.968 1.00 87.25 192 THR A CA 1
ATOM 1607 C C . THR A 1 192 ? 7.747 6.949 -16.072 1.00 87.25 192 THR A C 1
ATOM 1609 O O . THR A 1 192 ? 8.972 6.961 -15.990 1.00 87.25 192 THR A O 1
ATOM 1612 N N . SER A 1 193 ? 7.005 6.115 -15.341 1.00 83.94 193 SER A N 1
ATOM 1613 C CA . SER A 1 193 ? 7.576 5.165 -14.373 1.00 83.94 193 SER A CA 1
ATOM 1614 C C . SER A 1 193 ? 8.113 3.869 -14.998 1.00 83.94 193 SER A C 1
ATOM 1616 O O . SER A 1 193 ? 8.895 3.160 -14.366 1.00 83.94 193 SER A O 1
ATOM 1618 N N . ASN A 1 194 ? 7.740 3.571 -16.246 1.00 83.38 194 ASN A N 1
ATOM 1619 C CA . ASN A 1 194 ? 8.139 2.353 -16.952 1.00 83.38 194 ASN A CA 1
ATOM 1620 C C . ASN A 1 194 ? 9.579 2.439 -17.487 1.00 83.38 194 ASN A C 1
ATOM 1622 O O . ASN A 1 194 ? 9.801 2.849 -18.628 1.00 83.38 194 ASN A O 1
ATOM 1626 N N . ASP A 1 195 ? 10.546 2.017 -16.673 1.00 87.12 195 ASP A N 1
ATOM 1627 C CA . ASP A 1 195 ? 11.957 1.932 -17.061 1.00 87.12 195 ASP A CA 1
ATOM 1628 C C . ASP A 1 195 ? 12.313 0.567 -17.686 1.00 87.12 195 ASP A C 1
ATOM 1630 O O . ASP A 1 195 ? 11.703 -0.460 -17.375 1.00 87.12 195 ASP A O 1
ATOM 1634 N N . TYR A 1 196 ? 13.302 0.562 -18.583 1.00 88.75 196 TYR A N 1
ATOM 1635 C CA . TYR A 1 196 ? 13.890 -0.656 -19.147 1.00 88.75 196 TYR A CA 1
ATOM 1636 C C . TYR A 1 196 ? 14.963 -1.250 -18.227 1.00 88.75 196 TYR A C 1
ATOM 1638 O O . TYR A 1 196 ? 15.243 -2.445 -18.289 1.00 88.75 196 TYR A O 1
ATOM 1646 N N . ASP A 1 197 ? 15.583 -0.437 -17.372 1.00 88.81 197 ASP A N 1
ATOM 1647 C CA . ASP A 1 197 ? 16.589 -0.921 -16.436 1.00 88.81 197 ASP A CA 1
ATOM 1648 C C . ASP A 1 197 ? 15.933 -1.415 -15.136 1.00 88.81 197 ASP A C 1
ATOM 1650 O O . ASP A 1 197 ? 15.169 -0.712 -14.467 1.00 88.81 197 ASP A O 1
ATOM 1654 N N . LYS A 1 198 ? 16.274 -2.648 -14.744 1.00 88.69 198 LYS A N 1
ATOM 1655 C CA . LYS A 1 198 ? 15.795 -3.286 -13.511 1.00 88.69 198 LYS A CA 1
ATOM 1656 C C . LYS A 1 198 ? 16.141 -2.466 -12.271 1.00 88.69 198 LYS A C 1
ATOM 1658 O O . LYS A 1 198 ? 15.341 -2.447 -11.343 1.00 88.69 198 LYS A O 1
ATOM 1663 N N . LEU A 1 199 ? 17.284 -1.774 -12.258 1.00 89.06 199 LEU A N 1
ATOM 1664 C CA . LEU A 1 199 ? 17.692 -0.943 -11.121 1.00 89.06 199 LEU A CA 1
ATOM 1665 C 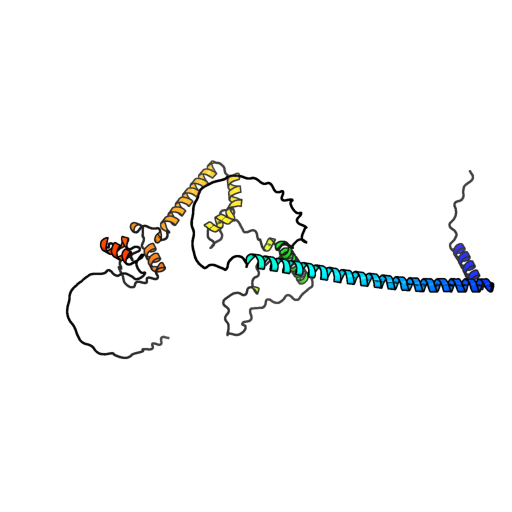C . LEU A 1 199 ? 16.717 0.219 -10.871 1.00 89.06 199 LEU A C 1
ATOM 1667 O O . LEU A 1 199 ? 16.503 0.617 -9.726 1.00 89.06 199 LEU A O 1
ATOM 1671 N N . TYR A 1 200 ? 16.125 0.753 -11.938 1.00 88.62 200 TYR A N 1
ATOM 1672 C CA . TYR A 1 200 ? 15.207 1.889 -11.885 1.00 88.62 200 TYR A CA 1
ATOM 1673 C C . TYR A 1 200 ? 13.736 1.473 -11.839 1.00 88.62 200 TYR A C 1
ATOM 1675 O O . TYR A 1 200 ? 12.906 2.242 -11.352 1.00 88.62 200 TYR A O 1
ATOM 1683 N N . ARG A 1 201 ? 13.416 0.253 -12.278 1.00 89.00 201 ARG A N 1
ATOM 1684 C CA . ARG A 1 201 ? 12.097 -0.354 -12.080 1.00 89.00 201 ARG A CA 1
ATOM 1685 C C . ARG A 1 201 ? 11.906 -0.827 -10.637 1.00 89.00 201 ARG A C 1
ATOM 1687 O O . ARG A 1 201 ? 10.956 -0.422 -9.977 1.00 89.00 201 ARG A O 1
ATOM 1694 N N . ASP A 1 202 ? 12.855 -1.610 -10.128 1.00 89.25 202 ASP A N 1
ATOM 1695 C CA . ASP A 1 202 ? 12.830 -2.188 -8.781 1.00 89.25 202 ASP A CA 1
ATOM 1696 C C . ASP A 1 202 ? 13.744 -1.371 -7.850 1.00 89.25 202 ASP A C 1
ATOM 1698 O O . ASP A 1 202 ? 14.706 -1.881 -7.265 1.00 89.25 202 ASP A O 1
ATOM 1702 N N . ARG A 1 203 ? 13.478 -0.060 -7.746 1.00 89.62 203 ARG A N 1
ATOM 1703 C CA . ARG A 1 203 ? 14.304 0.840 -6.925 1.00 89.62 203 ARG A CA 1
ATOM 1704 C C . ARG A 1 203 ? 14.272 0.409 -5.470 1.00 89.62 203 ARG A C 1
ATOM 1706 O O . ARG A 1 203 ? 13.205 0.212 -4.891 1.00 89.62 203 ARG A O 1
ATOM 1713 N N . HIS A 1 204 ? 15.451 0.351 -4.860 1.00 89.50 204 HIS A N 1
ATOM 1714 C CA . HIS A 1 204 ? 15.555 0.119 -3.429 1.00 89.50 204 HIS A CA 1
ATOM 1715 C C . HIS A 1 204 ? 14.869 1.258 -2.667 1.00 89.50 204 HIS A C 1
ATOM 1717 O O . HIS A 1 204 ? 15.306 2.410 -2.711 1.00 89.50 204 HIS A O 1
ATOM 1723 N N . GLU A 1 205 ? 13.779 0.936 -1.977 1.00 86.94 205 GLU A N 1
ATOM 1724 C CA . GLU A 1 205 ? 13.070 1.905 -1.155 1.00 86.94 205 GLU A CA 1
ATOM 1725 C C . GLU A 1 205 ? 13.870 2.252 0.101 1.00 86.94 205 GLU A C 1
ATOM 1727 O O . GLU A 1 205 ? 14.443 1.385 0.761 1.00 86.94 205 GLU A O 1
ATOM 1732 N N . VAL A 1 206 ? 13.854 3.532 0.478 1.00 88.62 206 VAL A N 1
ATOM 1733 C CA . VAL A 1 206 ? 14.516 4.006 1.695 1.00 88.62 206 VAL A CA 1
ATOM 1734 C C . VAL A 1 206 ? 13.868 3.356 2.921 1.00 88.62 206 VAL A C 1
ATOM 1736 O O . VAL A 1 206 ? 12.662 3.469 3.144 1.00 88.62 206 VAL A O 1
ATOM 1739 N N . GLN A 1 207 ? 14.684 2.681 3.732 1.00 86.06 207 GLN A N 1
ATOM 1740 C CA . GLN A 1 207 ? 14.230 1.936 4.911 1.00 86.06 207 GLN A CA 1
ATOM 1741 C C . GLN A 1 207 ? 14.335 2.724 6.232 1.00 86.06 207 GLN A C 1
ATOM 1743 O O . GLN A 1 207 ? 13.965 2.195 7.275 1.00 86.06 207 GLN A O 1
ATOM 1748 N N . PHE A 1 208 ? 14.850 3.963 6.220 1.00 89.94 208 PHE A N 1
ATOM 1749 C CA . PHE A 1 208 ? 14.940 4.869 7.384 1.00 89.94 208 PHE A CA 1
ATOM 1750 C C . PHE A 1 208 ? 15.383 4.185 8.696 1.00 89.94 208 PHE A C 1
ATOM 1752 O O . PHE A 1 208 ? 14.753 4.348 9.748 1.00 89.94 208 PHE A O 1
ATOM 1759 N N . PHE A 1 209 ? 16.444 3.371 8.626 1.00 86.88 209 PHE A N 1
ATOM 1760 C CA . PHE A 1 209 ? 16.986 2.597 9.754 1.00 86.88 209 PHE A CA 1
ATOM 1761 C C . PHE A 1 209 ? 15.958 1.699 10.479 1.00 86.88 209 PHE A C 1
ATOM 1763 O O . PHE A 1 209 ? 16.086 1.445 11.680 1.00 86.88 209 PHE A O 1
ATOM 1770 N N . GLY A 1 210 ? 14.900 1.276 9.780 1.00 85.62 210 GLY A N 1
ATOM 1771 C CA . GLY A 1 210 ? 13.801 0.464 10.311 1.00 85.62 210 GLY A CA 1
ATOM 1772 C C . GLY A 1 210 ? 12.870 1.196 11.285 1.00 85.62 210 GLY A C 1
ATOM 1773 O O . GLY A 1 210 ? 12.005 0.564 11.889 1.00 85.62 210 GLY A O 1
ATOM 1774 N N . ARG A 1 211 ? 13.049 2.511 11.477 1.00 86.69 211 ARG A N 1
ATOM 1775 C CA . ARG A 1 211 ? 12.287 3.323 12.446 1.00 86.69 211 ARG A CA 1
ATOM 1776 C C . ARG A 1 211 ? 11.398 4.371 11.783 1.00 86.69 211 ARG A C 1
ATOM 1778 O O . ARG A 1 211 ? 10.337 4.677 12.321 1.00 86.69 211 ARG A O 1
ATOM 1785 N N . GLY A 1 212 ? 11.827 4.922 10.648 1.00 89.56 212 GLY A N 1
ATOM 1786 C CA . GLY A 1 212 ? 11.023 5.863 9.869 1.00 89.56 212 GLY A CA 1
ATOM 1787 C C . GLY A 1 212 ? 9.997 5.160 8.981 1.00 89.56 212 GLY A C 1
ATOM 1788 O O . GLY A 1 212 ? 10.185 4.016 8.570 1.00 89.56 212 GLY A O 1
ATOM 1789 N N . LEU A 1 213 ? 8.907 5.865 8.687 1.00 90.25 213 LEU A N 1
ATOM 1790 C CA . LEU A 1 213 ? 7.781 5.380 7.891 1.00 90.25 213 LEU A CA 1
ATOM 1791 C C . LEU A 1 213 ? 7.431 6.419 6.821 1.00 90.25 213 LEU A C 1
ATOM 1793 O O . LEU A 1 213 ? 7.625 7.617 7.021 1.00 90.25 213 LEU A O 1
ATOM 1797 N N . ILE A 1 214 ? 6.908 5.957 5.689 1.00 91.88 214 ILE A N 1
ATOM 1798 C CA . ILE A 1 214 ? 6.381 6.801 4.616 1.00 91.88 214 ILE A CA 1
ATOM 1799 C C . ILE A 1 214 ? 5.048 7.401 5.071 1.00 91.88 214 ILE A C 1
ATOM 1801 O O . ILE A 1 214 ? 4.187 6.702 5.605 1.00 91.88 214 ILE A O 1
ATOM 1805 N N . ALA A 1 215 ? 4.868 8.702 4.856 1.00 93.88 215 ALA A N 1
ATOM 1806 C CA . ALA A 1 215 ? 3.637 9.397 5.209 1.00 93.88 215 ALA A CA 1
ATOM 1807 C C . ALA A 1 215 ? 2.443 8.922 4.361 1.00 93.88 215 ALA A C 1
ATOM 1809 O O . ALA A 1 215 ? 2.587 8.621 3.178 1.00 93.88 215 ALA A O 1
ATOM 1810 N N . GLY A 1 216 ? 1.254 8.872 4.967 1.00 93.38 216 GLY A N 1
ATOM 1811 C CA . GLY A 1 216 ? -0.006 8.547 4.284 1.00 93.38 216 GLY A CA 1
ATOM 1812 C C . GLY A 1 216 ? -0.244 7.061 3.993 1.00 93.38 216 GLY A C 1
ATOM 1813 O O . GLY A 1 216 ? -1.370 6.687 3.683 1.00 93.38 216 GLY A O 1
ATOM 1814 N N . VAL A 1 217 ? 0.770 6.203 4.130 1.00 91.69 217 VAL A N 1
ATOM 1815 C CA . VAL A 1 217 ? 0.619 4.747 4.003 1.00 91.69 217 VAL A CA 1
ATOM 1816 C C . VAL A 1 217 ? 0.390 4.139 5.387 1.00 91.69 217 VAL A C 1
ATOM 1818 O O . VAL A 1 217 ? 1.024 4.553 6.358 1.00 91.69 217 VAL A O 1
ATOM 1821 N N . ASP A 1 218 ? -0.484 3.135 5.484 1.00 91.69 218 ASP A N 1
ATOM 1822 C CA . ASP A 1 218 ? -0.779 2.462 6.752 1.00 91.69 218 ASP A CA 1
ATOM 1823 C C . ASP A 1 218 ? 0.493 1.949 7.452 1.00 91.69 218 ASP A C 1
ATOM 1825 O O . ASP A 1 218 ? 1.339 1.268 6.863 1.00 91.69 218 ASP A O 1
ATOM 1829 N N . VAL A 1 219 ? 0.625 2.280 8.736 1.00 89.44 219 VAL A N 1
ATOM 1830 C CA . VAL A 1 219 ? 1.807 1.956 9.542 1.00 89.44 219 VAL A CA 1
ATOM 1831 C C . VAL A 1 219 ? 1.936 0.446 9.746 1.00 89.44 219 VAL A C 1
ATOM 1833 O O . VAL A 1 219 ? 3.055 -0.075 9.747 1.00 89.44 219 VAL A O 1
ATOM 1836 N N . GLY A 1 220 ? 0.814 -0.264 9.906 1.00 88.69 220 GLY A N 1
ATOM 1837 C CA . GLY A 1 220 ? 0.792 -1.719 10.060 1.00 88.69 220 GLY A CA 1
ATOM 1838 C C . GLY A 1 220 ? 1.292 -2.432 8.803 1.00 88.69 220 GLY A C 1
ATOM 1839 O O . GLY A 1 220 ? 2.197 -3.269 8.877 1.00 88.69 220 GLY A O 1
ATOM 1840 N N . ALA A 1 221 ? 0.774 -2.039 7.640 1.00 89.88 221 ALA A N 1
ATOM 1841 C CA . ALA A 1 221 ? 1.177 -2.552 6.336 1.00 89.88 221 ALA A CA 1
ATOM 1842 C C . ALA A 1 221 ? 2.659 -2.278 6.043 1.00 89.88 221 ALA A C 1
ATOM 1844 O O . ALA A 1 221 ? 3.388 -3.186 5.638 1.00 89.88 221 ALA A O 1
ATOM 1845 N N . GLN A 1 222 ? 3.137 -1.059 6.317 1.00 89.19 222 GLN A N 1
ATOM 1846 C CA . GLN A 1 222 ? 4.547 -0.709 6.132 1.00 89.19 222 GLN A CA 1
ATOM 1847 C C . GLN A 1 222 ? 5.479 -1.551 7.006 1.00 89.19 222 GLN A C 1
ATOM 1849 O O . GLN A 1 222 ? 6.474 -2.083 6.510 1.00 89.19 222 GLN A O 1
ATOM 1854 N N . LYS A 1 223 ? 5.155 -1.705 8.298 1.00 87.75 223 LYS A N 1
ATOM 1855 C CA . LYS A 1 223 ? 5.948 -2.517 9.232 1.00 87.75 223 LYS A CA 1
ATOM 1856 C C . LYS A 1 223 ? 5.983 -3.982 8.812 1.00 87.75 223 LYS A C 1
ATOM 1858 O O . LYS A 1 223 ? 7.029 -4.605 8.929 1.00 87.75 223 LYS A O 1
ATOM 1863 N N . LYS A 1 224 ? 4.897 -4.531 8.266 1.00 86.81 224 LYS A N 1
ATOM 1864 C CA . LYS A 1 224 ? 4.876 -5.912 7.765 1.00 86.81 224 LYS A CA 1
ATOM 1865 C C . LYS A 1 224 ? 5.828 -6.138 6.584 1.00 86.81 224 LYS A C 1
ATOM 1867 O O . LYS A 1 224 ? 6.464 -7.179 6.528 1.00 86.81 224 LYS A O 1
ATOM 1872 N N . VAL A 1 225 ? 5.934 -5.179 5.663 1.00 82.81 225 VAL A N 1
ATOM 1873 C CA . VAL A 1 225 ? 6.754 -5.327 4.443 1.00 82.81 225 VAL A CA 1
ATOM 1874 C C . VAL A 1 225 ? 8.224 -4.963 4.674 1.00 82.81 225 VAL A C 1
ATOM 1876 O O . VAL A 1 225 ? 9.109 -5.600 4.116 1.00 82.81 225 VAL A O 1
ATOM 1879 N N . LYS A 1 226 ? 8.507 -3.933 5.482 1.00 78.12 226 LYS A N 1
ATOM 1880 C CA . LYS A 1 226 ? 9.848 -3.322 5.565 1.00 78.12 226 LYS A CA 1
ATOM 1881 C C . LYS A 1 226 ? 10.691 -3.769 6.755 1.00 78.12 226 LYS A C 1
ATOM 1883 O O . LYS A 1 226 ? 11.863 -3.409 6.828 1.00 78.12 226 LYS A O 1
ATOM 1888 N N . SER A 1 227 ? 10.114 -4.485 7.718 1.00 74.56 227 SER A N 1
ATOM 1889 C CA . SER A 1 227 ? 10.783 -4.686 9.006 1.00 74.56 227 SER A CA 1
ATOM 1890 C C . SER A 1 227 ? 11.822 -5.813 9.020 1.00 74.56 227 SER A C 1
ATOM 1892 O O . SER A 1 227 ? 12.754 -5.729 9.811 1.00 74.56 227 SER A O 1
ATOM 1894 N N . GLU A 1 228 ? 11.742 -6.813 8.137 1.00 83.75 228 GLU A N 1
ATOM 1895 C CA . GLU A 1 228 ? 12.543 -8.048 8.243 1.00 83.75 228 GLU A CA 1
ATOM 1896 C C . GLU A 1 228 ? 14.063 -7.808 8.318 1.00 83.75 228 GLU A C 1
ATOM 1898 O O . GLU A 1 228 ? 14.737 -8.368 9.182 1.00 83.75 228 GLU A O 1
ATOM 1903 N N . PHE A 1 229 ? 14.606 -6.935 7.462 1.00 87.06 229 PHE A N 1
ATOM 1904 C CA . PHE A 1 229 ? 16.049 -6.680 7.388 1.00 87.06 229 PHE A CA 1
ATOM 1905 C C . PHE A 1 229 ? 16.613 -6.049 8.672 1.00 87.06 229 PHE A C 1
ATOM 1907 O O . PHE A 1 229 ? 17.551 -6.574 9.273 1.00 87.06 229 PHE A O 1
ATOM 1914 N N . TYR A 1 230 ? 16.034 -4.930 9.124 1.00 87.31 230 TYR A N 1
ATOM 1915 C CA . TYR A 1 230 ? 16.509 -4.251 10.333 1.00 87.31 230 TYR A CA 1
ATOM 1916 C C . TYR A 1 230 ? 16.109 -4.980 11.615 1.00 87.31 230 TYR A C 1
ATOM 1918 O O . TYR A 1 230 ? 16.850 -4.884 12.588 1.00 87.31 230 TYR A O 1
ATOM 1926 N N . LEU A 1 231 ? 14.991 -5.715 11.639 1.00 86.06 231 LEU A N 1
ATOM 1927 C CA . LEU A 1 231 ? 14.632 -6.546 12.790 1.00 86.06 231 LEU A CA 1
ATOM 1928 C C . LEU A 1 231 ? 15.683 -7.625 13.029 1.00 86.06 231 LEU A C 1
ATOM 1930 O O . LEU A 1 231 ? 16.193 -7.715 14.142 1.00 86.06 231 LEU A O 1
ATOM 1934 N N . LYS A 1 232 ? 16.086 -8.348 11.977 1.00 88.75 232 LYS A N 1
ATOM 1935 C CA . LYS A 1 232 ? 17.150 -9.351 12.073 1.00 88.75 232 LYS A CA 1
ATOM 1936 C C . LYS A 1 232 ? 18.466 -8.738 12.567 1.00 88.75 232 LYS A C 1
ATOM 1938 O O . LYS A 1 232 ? 19.097 -9.263 13.475 1.00 88.75 232 LYS A O 1
ATOM 1943 N N . HIS A 1 233 ? 18.856 -7.580 12.028 1.00 89.00 233 HIS A N 1
ATOM 1944 C CA . HIS A 1 233 ? 20.066 -6.889 12.485 1.00 89.00 233 HIS A CA 1
ATOM 1945 C C . HIS A 1 233 ? 19.987 -6.365 13.923 1.00 89.00 233 HIS A C 1
ATOM 1947 O O . HIS A 1 233 ? 21.020 -6.253 14.579 1.00 89.00 233 HIS A O 1
ATOM 1953 N N . MET A 1 234 ? 18.800 -5.997 14.408 1.00 88.06 234 MET A N 1
ATOM 1954 C CA . MET A 1 234 ? 18.613 -5.584 15.799 1.00 88.06 234 MET A CA 1
ATOM 1955 C C . MET A 1 234 ? 18.669 -6.786 16.738 1.00 88.06 234 MET A C 1
ATOM 1957 O O . MET A 1 234 ? 19.253 -6.672 17.806 1.00 88.06 234 MET A O 1
ATOM 1961 N N . GLU A 1 235 ? 18.114 -7.926 16.339 1.00 86.75 235 GLU A N 1
ATOM 1962 C CA . GLU A 1 235 ? 18.177 -9.174 17.104 1.00 86.75 235 GLU A CA 1
ATOM 1963 C C . GLU A 1 235 ? 19.622 -9.671 17.267 1.00 86.75 235 GLU A C 1
ATOM 1965 O O . GLU A 1 235 ? 20.034 -9.996 18.372 1.00 86.75 235 GLU A O 1
ATOM 1970 N N . GLU A 1 236 ? 20.429 -9.626 16.202 1.00 89.62 236 GLU A N 1
ATOM 1971 C CA . GLU A 1 236 ? 21.841 -10.044 16.245 1.00 89.62 236 GLU A CA 1
ATOM 1972 C C . GLU A 1 236 ? 22.741 -9.121 17.089 1.00 89.62 236 GLU A C 1
ATOM 1974 O O . GLU A 1 236 ? 23.783 -9.555 17.577 1.00 89.62 236 GLU A O 1
ATOM 1979 N N . ARG A 1 237 ? 22.394 -7.832 17.212 1.00 89.88 237 ARG A N 1
ATOM 1980 C CA . ARG A 1 237 ? 23.261 -6.813 17.838 1.00 89.88 237 ARG A CA 1
ATOM 1981 C C . ARG A 1 237 ? 22.868 -6.434 19.260 1.00 89.88 237 ARG A C 1
ATOM 1983 O O . ARG A 1 237 ? 23.688 -5.834 19.951 1.00 89.88 237 ARG A O 1
ATOM 1990 N N . ARG A 1 238 ? 21.627 -6.695 19.669 1.00 89.88 238 ARG A N 1
ATOM 1991 C CA . ARG A 1 238 ? 21.137 -6.318 20.998 1.00 89.88 238 ARG A CA 1
ATOM 1992 C C . ARG A 1 238 ? 21.721 -7.221 22.069 1.00 89.88 238 ARG A C 1
ATOM 1994 O O . ARG A 1 238 ? 21.911 -8.417 21.873 1.00 89.88 238 ARG A O 1
ATOM 2001 N N . THR A 1 239 ? 21.952 -6.632 23.233 1.00 91.12 239 THR A N 1
ATOM 2002 C CA . THR A 1 239 ? 22.164 -7.395 24.462 1.00 91.12 239 THR A CA 1
ATOM 2003 C C . THR A 1 239 ? 20.826 -7.918 24.987 1.00 91.12 239 THR A C 1
ATOM 2005 O O . THR A 1 239 ? 19.765 -7.393 24.642 1.00 91.12 239 THR A O 1
ATOM 2008 N N . HIS A 1 240 ? 20.865 -8.926 25.862 1.00 87.31 240 HIS A N 1
ATOM 2009 C CA . HIS A 1 240 ? 19.654 -9.485 26.475 1.00 87.31 240 HIS A CA 1
ATOM 2010 C C . HIS A 1 240 ? 18.806 -8.402 27.170 1.00 87.31 240 HIS A C 1
ATOM 2012 O O . HIS A 1 240 ? 17.601 -8.327 26.965 1.00 87.31 240 HIS A O 1
ATOM 2018 N N . GLU A 1 241 ? 19.440 -7.484 27.909 1.00 90.12 241 GLU A N 1
ATOM 2019 C CA . GLU A 1 241 ? 18.735 -6.395 28.601 1.00 90.12 241 GLU A CA 1
ATOM 2020 C C . GLU A 1 241 ? 18.047 -5.403 27.646 1.00 90.12 241 GLU A C 1
ATOM 2022 O O . GLU A 1 241 ? 16.997 -4.839 27.962 1.00 90.12 241 GLU A O 1
ATOM 2027 N N . GLU A 1 242 ? 18.643 -5.139 26.480 1.00 90.31 242 GLU A N 1
ATOM 2028 C CA . GLU A 1 242 ? 18.036 -4.286 25.453 1.00 90.31 242 GLU A CA 1
ATOM 2029 C C . GLU A 1 242 ? 16.876 -4.984 24.746 1.00 90.31 242 GLU A C 1
ATOM 2031 O O . GLU A 1 242 ? 15.889 -4.331 24.391 1.00 90.31 242 GLU A O 1
ATOM 2036 N N . GLN A 1 243 ? 16.988 -6.300 24.552 1.00 89.50 243 GLN A N 1
ATOM 2037 C CA . GLN A 1 243 ? 15.920 -7.127 24.007 1.00 89.50 243 GLN A CA 1
ATOM 2038 C C . GLN A 1 243 ? 14.705 -7.123 24.940 1.00 89.50 243 GLN A C 1
ATOM 2040 O O . GLN A 1 243 ? 13.621 -6.754 24.492 1.00 89.50 243 GLN A O 1
ATOM 2045 N N . ASP A 1 244 ? 14.902 -7.360 26.240 1.00 90.50 244 ASP A N 1
ATOM 2046 C CA . ASP A 1 244 ? 13.829 -7.332 27.243 1.00 90.50 244 ASP A CA 1
ATOM 2047 C C . ASP A 1 244 ? 13.104 -5.973 27.279 1.00 90.50 244 ASP A C 1
ATOM 2049 O O . ASP A 1 244 ? 11.872 -5.897 27.313 1.00 90.50 244 ASP A O 1
ATOM 2053 N N . LYS A 1 245 ? 13.856 -4.862 27.230 1.00 91.75 245 LYS A N 1
ATOM 2054 C CA . LYS A 1 245 ? 13.278 -3.504 27.204 1.00 91.75 245 LYS A CA 1
ATOM 2055 C C . LYS A 1 245 ? 12.449 -3.251 25.947 1.00 91.75 245 LYS A C 1
ATOM 2057 O O . LYS A 1 245 ? 11.386 -2.627 26.033 1.00 91.75 245 LYS A O 1
ATOM 2062 N N . GLU A 1 246 ? 12.923 -3.692 24.783 1.00 87.69 246 GLU A N 1
ATOM 2063 C CA . GLU A 1 246 ? 12.154 -3.543 23.549 1.00 87.69 246 GLU A CA 1
ATOM 2064 C C . GLU A 1 246 ? 10.918 -4.447 23.554 1.00 87.69 246 GLU A C 1
ATOM 2066 O O . GLU A 1 246 ? 9.854 -3.985 23.146 1.00 87.69 246 GLU A O 1
ATOM 2071 N N . ASP A 1 247 ? 11.006 -5.671 24.068 1.00 90.81 247 ASP A N 1
ATOM 2072 C CA . ASP A 1 247 ? 9.868 -6.588 24.158 1.00 90.81 247 ASP A CA 1
ATOM 2073 C C . ASP A 1 247 ? 8.781 -6.033 25.084 1.00 90.81 247 ASP A C 1
ATOM 2075 O O . ASP A 1 247 ? 7.605 -5.997 24.711 1.00 90.81 247 ASP A O 1
ATOM 2079 N N . MET A 1 248 ? 9.168 -5.459 26.228 1.00 93.62 248 MET A N 1
ATOM 2080 C CA . MET A 1 248 ? 8.250 -4.740 27.119 1.00 93.62 248 MET A CA 1
ATOM 2081 C C . MET A 1 248 ? 7.573 -3.559 26.416 1.00 93.62 248 MET A C 1
ATOM 2083 O O . MET A 1 248 ? 6.359 -3.352 26.533 1.00 93.62 248 MET A O 1
ATOM 2087 N N . ARG A 1 249 ? 8.332 -2.775 25.643 1.00 92.75 249 ARG A N 1
ATOM 2088 C CA . ARG A 1 249 ? 7.781 -1.664 24.854 1.00 92.75 249 ARG A CA 1
ATOM 2089 C C . ARG A 1 249 ? 6.826 -2.166 23.769 1.00 92.75 249 ARG A C 1
ATOM 2091 O O . ARG A 1 249 ? 5.760 -1.575 23.577 1.00 92.75 249 ARG A O 1
ATOM 2098 N N . GLN A 1 250 ? 7.178 -3.235 23.059 1.00 89.62 250 GLN A N 1
ATOM 2099 C CA . GLN A 1 25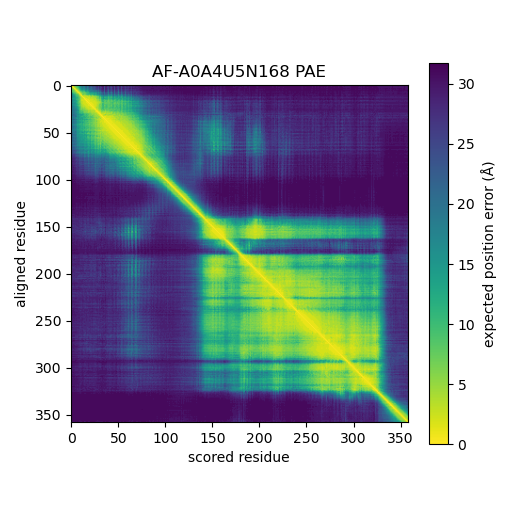0 ? 6.322 -3.849 22.046 1.00 89.62 250 GLN A CA 1
ATOM 2100 C C . GLN A 1 250 ? 5.042 -4.398 22.664 1.00 89.62 250 GLN A C 1
ATOM 2102 O O . GLN A 1 250 ? 3.967 -4.221 22.095 1.00 89.62 250 GLN A O 1
ATOM 2107 N N . GLU A 1 251 ? 5.117 -5.001 23.847 1.00 94.38 251 GLU A N 1
ATOM 2108 C CA . GLU A 1 251 ? 3.944 -5.470 24.571 1.00 94.38 251 GLU A CA 1
ATOM 2109 C C . GLU A 1 251 ? 3.023 -4.306 24.959 1.00 94.38 251 GLU A C 1
ATOM 2111 O O . GLU A 1 251 ? 1.813 -4.383 24.742 1.00 94.38 251 GLU A O 1
ATOM 2116 N N . GLN A 1 252 ? 3.572 -3.190 25.455 1.00 94.81 252 GLN A N 1
ATOM 2117 C CA . GLN A 1 252 ? 2.790 -1.981 25.736 1.00 94.81 252 GLN A CA 1
ATOM 2118 C C . GLN A 1 252 ? 2.116 -1.424 24.477 1.00 94.81 252 GLN A C 1
ATOM 2120 O O . GLN A 1 252 ? 0.943 -1.052 24.522 1.00 94.81 252 GLN A O 1
ATOM 2125 N N . LEU A 1 253 ? 2.827 -1.382 23.347 1.00 92.38 253 LEU A N 1
ATOM 2126 C CA . LEU A 1 253 ? 2.256 -0.959 22.067 1.00 92.38 253 LEU A CA 1
ATOM 2127 C C . LEU A 1 253 ? 1.148 -1.910 21.607 1.00 92.38 253 LEU A C 1
ATOM 2129 O O . LEU A 1 253 ? 0.081 -1.443 21.222 1.00 92.38 253 LEU A O 1
ATOM 2133 N N . ARG A 1 254 ? 1.348 -3.226 21.722 1.00 92.88 254 ARG A N 1
ATOM 2134 C CA . ARG A 1 254 ? 0.327 -4.237 21.409 1.00 92.88 254 ARG A CA 1
ATOM 2135 C C . ARG A 1 254 ? -0.890 -4.112 22.320 1.00 92.88 254 ARG A C 1
ATOM 2137 O O . ARG A 1 254 ? -2.007 -4.273 21.848 1.00 92.88 254 ARG A O 1
ATOM 2144 N N . LYS A 1 255 ? -0.706 -3.805 23.607 1.00 95.31 255 LYS A N 1
ATOM 2145 C CA . LYS A 1 255 ? -1.811 -3.531 24.544 1.00 95.31 255 LYS A CA 1
ATOM 2146 C C . LYS A 1 255 ? -2.592 -2.284 24.130 1.00 95.31 255 LYS A C 1
ATOM 2148 O O . LYS A 1 255 ? -3.817 -2.327 24.126 1.00 95.31 255 LYS A O 1
ATOM 2153 N N . LYS A 1 256 ? -1.902 -1.207 23.736 1.00 94.62 256 LYS A N 1
ATOM 2154 C CA . LYS A 1 256 ? -2.543 0.014 23.214 1.00 94.62 256 LYS A CA 1
ATOM 2155 C C . LYS A 1 256 ? -3.329 -0.264 21.931 1.00 94.62 256 LYS A C 1
ATOM 2157 O O . LYS A 1 256 ? -4.493 0.099 21.872 1.00 94.62 256 LYS A O 1
ATOM 2162 N N . GLN A 1 257 ? -2.729 -0.973 20.974 1.00 91.50 257 GLN A N 1
ATOM 2163 C CA . GLN A 1 257 ? -3.385 -1.362 19.721 1.00 91.50 257 GLN A CA 1
ATOM 2164 C C . GLN A 1 257 ? -4.606 -2.247 19.966 1.00 91.50 257 GLN A C 1
ATOM 2166 O O . GLN A 1 257 ? -5.675 -1.948 19.465 1.00 91.50 257 GLN A O 1
ATOM 2171 N N . LYS A 1 258 ? -4.493 -3.283 20.806 1.00 93.25 258 LYS A N 1
ATOM 2172 C CA . LYS A 1 258 ? -5.635 -4.142 21.161 1.00 93.25 258 LYS A CA 1
ATOM 2173 C C . LYS A 1 258 ? -6.763 -3.372 21.841 1.00 93.25 258 LYS A C 1
ATOM 2175 O O . LYS A 1 258 ? -7.923 -3.707 21.640 1.00 93.25 258 LYS A O 1
ATOM 2180 N N . LYS A 1 259 ? -6.431 -2.378 22.670 1.00 93.81 259 LYS A N 1
ATOM 2181 C CA . LYS A 1 259 ? -7.431 -1.510 23.298 1.00 93.81 259 LYS A CA 1
ATOM 2182 C C . LYS A 1 259 ? -8.141 -0.655 22.249 1.00 93.81 259 LYS A C 1
ATOM 2184 O O . LYS A 1 259 ? -9.360 -0.613 22.248 1.00 93.81 259 LYS A O 1
ATOM 2189 N N . GLU A 1 260 ? -7.388 -0.030 21.350 1.00 90.44 260 GLU A N 1
ATOM 2190 C CA . GLU A 1 260 ? -7.942 0.750 20.240 1.00 90.44 260 GLU A CA 1
ATOM 2191 C C . GLU A 1 260 ? -8.827 -0.122 19.337 1.00 90.44 260 GLU A C 1
ATOM 2193 O O . GLU A 1 260 ? -9.983 0.211 19.112 1.00 90.44 260 GLU A O 1
ATOM 2198 N N . GLU A 1 261 ? -8.348 -1.301 18.932 1.00 90.38 261 GLU A N 1
ATOM 2199 C CA . GLU A 1 261 ? -9.117 -2.289 18.165 1.00 90.38 261 GLU A CA 1
ATOM 2200 C C . GLU A 1 261 ? -10.394 -2.729 18.893 1.00 90.38 261 GLU A C 1
ATOM 2202 O O . GLU A 1 261 ? -11.428 -2.909 18.253 1.00 90.38 261 GLU A O 1
ATOM 2207 N N . TRP A 1 262 ? -10.341 -2.902 20.219 1.00 90.62 262 TRP A N 1
ATOM 2208 C CA . TRP A 1 262 ? -11.497 -3.244 21.049 1.00 90.62 262 TRP A CA 1
ATOM 2209 C C . TRP A 1 262 ? -12.516 -2.100 21.120 1.00 90.62 262 TRP A C 1
ATOM 2211 O O . TRP A 1 262 ? -13.721 -2.335 20.987 1.00 90.62 262 TRP A O 1
ATOM 2221 N N . ASP A 1 263 ? -12.052 -0.868 21.291 1.00 89.25 263 ASP A N 1
ATOM 2222 C CA . ASP A 1 263 ? -12.907 0.315 21.372 1.00 89.25 263 ASP A CA 1
ATOM 2223 C C . ASP A 1 263 ? -13.533 0.637 19.999 1.00 89.25 263 ASP A C 1
ATOM 2225 O O . ASP A 1 263 ? -14.707 1.010 19.921 1.00 89.25 263 ASP A O 1
ATOM 2229 N N . ASP A 1 264 ? -12.813 0.387 18.901 1.00 89.44 264 ASP A N 1
ATOM 2230 C CA . ASP A 1 264 ? -13.261 0.612 17.522 1.00 89.44 264 ASP A CA 1
ATOM 2231 C C . ASP A 1 264 ? -14.011 -0.562 16.880 1.00 89.44 264 ASP A C 1
ATOM 2233 O O . ASP A 1 264 ? -14.391 -0.486 15.706 1.00 89.44 264 ASP A O 1
ATOM 2237 N N . ARG A 1 265 ? -14.305 -1.627 17.638 1.00 93.12 265 ARG A N 1
ATOM 2238 C CA . ARG A 1 265 ? -15.118 -2.749 17.142 1.00 93.12 265 ARG A CA 1
ATOM 2239 C C . ARG A 1 265 ? -16.423 -2.261 16.515 1.00 93.12 265 ARG A C 1
ATOM 2241 O O . ARG A 1 265 ? -17.098 -1.354 17.006 1.00 93.12 265 ARG A O 1
ATOM 2248 N N . HIS A 1 266 ? -16.828 -2.948 15.455 1.00 93.00 266 HIS A N 1
ATOM 2249 C CA . HIS A 1 266 ? -18.101 -2.697 14.797 1.00 93.00 266 HIS A CA 1
ATOM 2250 C C . HIS A 1 266 ? -19.273 -2.990 15.750 1.00 93.00 266 HIS A C 1
ATOM 2252 O O . HIS A 1 266 ? -19.271 -4.013 16.436 1.00 93.00 266 HIS A O 1
ATOM 2258 N N . TRP A 1 267 ? -20.316 -2.152 15.747 1.00 92.19 267 TRP A N 1
ATOM 2259 C CA . TRP A 1 267 ? -21.455 -2.238 16.682 1.00 92.19 267 TRP A CA 1
ATOM 2260 C C . TRP A 1 267 ? -22.131 -3.619 16.737 1.00 92.19 267 TRP A C 1
ATOM 2262 O O . TRP A 1 267 ? -22.654 -4.006 17.775 1.00 92.19 267 TRP A O 1
ATOM 2272 N N . LYS A 1 268 ? -22.082 -4.395 15.644 1.00 90.75 268 LYS A N 1
ATOM 2273 C CA . LYS A 1 268 ? -22.590 -5.784 15.569 1.00 90.75 268 LYS A CA 1
ATOM 2274 C C . LYS A 1 268 ? -21.926 -6.743 16.561 1.00 90.75 268 LYS A C 1
ATOM 2276 O O . LYS A 1 268 ? -22.545 -7.726 16.942 1.00 90.75 268 LYS A O 1
ATOM 2281 N N . GLN A 1 269 ? -20.668 -6.489 16.916 1.00 90.81 269 GLN A N 1
ATOM 2282 C CA . GLN A 1 269 ? -19.876 -7.314 17.833 1.00 90.81 269 GLN A CA 1
ATOM 2283 C C . GLN A 1 269 ? -19.904 -6.774 19.269 1.00 90.81 269 GLN A C 1
ATOM 2285 O O . GLN A 1 269 ? -19.302 -7.374 20.157 1.00 90.81 269 GLN A O 1
ATOM 2290 N N . LYS A 1 270 ? -20.568 -5.634 19.493 1.00 92.44 270 LYS A N 1
ATOM 2291 C CA . LYS A 1 270 ? -20.645 -4.970 20.792 1.00 92.44 270 LYS A CA 1
ATOM 2292 C C . LYS A 1 270 ? -21.978 -5.284 21.480 1.00 92.44 270 LYS A C 1
ATOM 2294 O O . LYS A 1 270 ? -23.023 -5.229 20.819 1.00 92.44 270 LYS A O 1
ATOM 2299 N N . PRO A 1 271 ? -21.987 -5.559 22.794 1.00 91.88 271 PRO A N 1
ATOM 2300 C CA . PRO A 1 271 ? -23.227 -5.612 23.564 1.00 91.88 271 PRO A CA 1
ATOM 2301 C C . PRO A 1 271 ? -23.879 -4.221 23.647 1.00 91.88 271 PRO A C 1
ATOM 2303 O O . PRO A 1 271 ? -23.252 -3.210 23.323 1.00 91.88 271 PRO A O 1
ATOM 2306 N N . LEU A 1 272 ? -25.159 -4.171 24.029 1.00 90.06 272 LEU A N 1
ATOM 2307 C CA . LEU A 1 272 ? -25.935 -2.923 24.056 1.00 90.06 272 LEU A CA 1
ATOM 2308 C C . LEU A 1 272 ? -25.367 -1.933 25.079 1.00 90.06 272 LEU A C 1
ATOM 2310 O O . LEU A 1 272 ? -25.264 -0.743 24.789 1.00 90.06 272 LEU A O 1
ATOM 2314 N N . ASP A 1 273 ? -24.929 -2.445 26.226 1.00 91.12 273 ASP A N 1
ATOM 2315 C CA . ASP A 1 273 ? -24.393 -1.650 27.335 1.00 91.12 273 ASP A CA 1
ATOM 2316 C C . ASP A 1 273 ? -23.068 -0.955 26.983 1.00 91.12 273 ASP A C 1
ATOM 2318 O O . ASP A 1 273 ? -22.768 0.120 27.496 1.00 91.12 273 ASP A O 1
ATOM 2322 N N . GLU A 1 274 ? -22.286 -1.532 26.062 1.00 92.00 274 GLU A N 1
ATOM 2323 C CA . GLU A 1 274 ? -21.021 -0.954 25.589 1.00 92.00 274 GLU A CA 1
ATOM 2324 C C . GLU A 1 274 ? -21.207 0.030 24.419 1.00 92.00 274 GLU A C 1
ATOM 2326 O O . GLU A 1 274 ? -20.234 0.657 23.993 1.00 92.00 274 GLU A O 1
ATOM 2331 N N . MET A 1 275 ? -22.423 0.194 23.875 1.00 92.50 275 MET A N 1
ATOM 2332 C CA . MET A 1 275 ? -22.630 1.082 22.729 1.00 92.50 275 MET A CA 1
ATOM 2333 C C . MET A 1 275 ? -22.490 2.560 23.087 1.00 92.50 275 MET A C 1
ATOM 2335 O O . MET A 1 275 ? -23.332 3.153 23.770 1.00 92.50 275 MET A O 1
ATOM 2339 N N . GLN A 1 276 ? -21.487 3.186 22.478 1.00 92.38 276 GLN A N 1
ATOM 2340 C CA . GLN A 1 276 ? -21.248 4.622 22.555 1.00 92.38 276 GLN A CA 1
ATOM 2341 C C . GLN A 1 276 ? -22.058 5.389 21.499 1.00 92.38 276 GLN A C 1
ATOM 2343 O O . GLN A 1 276 ? -22.519 4.831 20.501 1.00 92.38 276 GLN A O 1
ATOM 2348 N N . ASP A 1 277 ? -22.184 6.708 21.653 1.00 90.75 277 ASP A N 1
ATOM 2349 C CA . ASP A 1 277 ? -22.903 7.558 20.688 1.00 90.75 277 ASP A CA 1
ATOM 2350 C C . ASP A 1 277 ? -22.271 7.548 19.284 1.00 90.75 277 ASP A C 1
ATOM 2352 O O . ASP A 1 277 ? -22.979 7.668 18.278 1.00 90.75 277 ASP A O 1
ATOM 2356 N N . ARG A 1 278 ? -20.949 7.325 19.190 1.00 92.31 278 ARG A N 1
ATOM 2357 C CA . ARG A 1 278 ? -20.259 7.055 17.916 1.00 92.31 278 ARG A CA 1
ATOM 2358 C C . ARG A 1 278 ? -20.814 5.806 17.243 1.00 92.31 278 ARG A C 1
ATOM 2360 O O . ARG A 1 278 ? -21.119 5.852 16.056 1.00 92.31 278 ARG A O 1
ATOM 2367 N N . ASP A 1 279 ? -20.956 4.716 17.987 1.00 93.75 279 ASP A N 1
ATOM 2368 C CA . ASP A 1 279 ? -21.447 3.452 17.444 1.00 93.75 279 ASP A CA 1
ATOM 2369 C C . ASP A 1 279 ? -22.907 3.594 16.986 1.00 93.75 279 ASP A C 1
ATOM 2371 O O . ASP A 1 279 ? -23.281 3.055 15.950 1.00 93.75 279 ASP A O 1
ATOM 2375 N N . TRP A 1 280 ? -23.720 4.393 17.692 1.00 91.00 280 TRP A N 1
ATOM 2376 C CA . TRP A 1 280 ? -25.090 4.730 17.276 1.00 91.00 280 TRP A CA 1
ATOM 2377 C C . TRP A 1 280 ? -25.149 5.606 16.026 1.00 91.00 280 TRP A C 1
ATOM 2379 O O . TRP A 1 280 ? -26.116 5.555 15.262 1.00 91.00 280 TRP A O 1
ATOM 2389 N N . ARG A 1 281 ? -24.134 6.441 15.804 1.00 90.81 281 ARG A N 1
ATOM 2390 C CA . ARG A 1 281 ? -23.981 7.175 14.548 1.00 90.81 281 ARG A CA 1
ATOM 2391 C C . ARG A 1 281 ? -23.608 6.229 13.406 1.00 90.81 281 ARG A C 1
ATOM 2393 O O . ARG A 1 281 ? -24.288 6.277 12.391 1.00 90.81 281 ARG A O 1
ATOM 2400 N N . ILE A 1 282 ? -22.639 5.333 13.603 1.00 93.31 282 ILE A N 1
ATOM 2401 C CA . ILE A 1 282 ? -22.258 4.317 12.602 1.00 93.31 282 ILE A CA 1
ATOM 2402 C C . ILE A 1 282 ? -23.450 3.412 12.275 1.00 93.31 282 ILE A C 1
ATOM 2404 O O . ILE A 1 282 ? -23.737 3.173 11.112 1.00 93.31 282 ILE A O 1
ATOM 2408 N N . PHE A 1 283 ? -24.211 2.979 13.281 1.00 92.19 283 PHE A N 1
ATOM 2409 C CA . PHE A 1 283 ? -25.439 2.210 13.072 1.00 92.19 283 PHE A CA 1
ATOM 2410 C C . PHE A 1 283 ? -26.433 2.956 12.169 1.00 92.19 283 PHE A C 1
ATOM 2412 O O . PHE A 1 283 ? -27.006 2.379 11.248 1.00 92.19 283 PHE A O 1
ATOM 2419 N N . ARG A 1 284 ? -26.640 4.256 12.413 1.00 91.06 284 ARG A N 1
ATOM 2420 C CA . ARG A 1 284 ? -27.514 5.084 11.573 1.00 91.06 284 ARG A CA 1
ATOM 2421 C C . ARG A 1 284 ? -26.964 5.250 10.157 1.00 91.06 284 ARG A C 1
ATOM 2423 O O . ARG A 1 284 ? -27.752 5.211 9.222 1.00 91.06 284 ARG A O 1
ATOM 2430 N N . GLU A 1 285 ? -25.652 5.403 9.997 1.00 92.25 285 GLU A N 1
ATOM 2431 C CA . GLU A 1 285 ? -24.991 5.468 8.687 1.00 92.25 285 GLU A CA 1
ATOM 2432 C C . GLU A 1 285 ? -25.166 4.147 7.911 1.00 92.25 285 GLU A C 1
ATOM 2434 O O . GLU A 1 285 ? -25.647 4.173 6.781 1.00 92.25 285 GLU A O 1
ATOM 2439 N N . ASP A 1 286 ? -24.914 2.995 8.541 1.00 92.25 286 ASP A N 1
ATOM 2440 C CA . ASP A 1 286 ? -25.056 1.661 7.9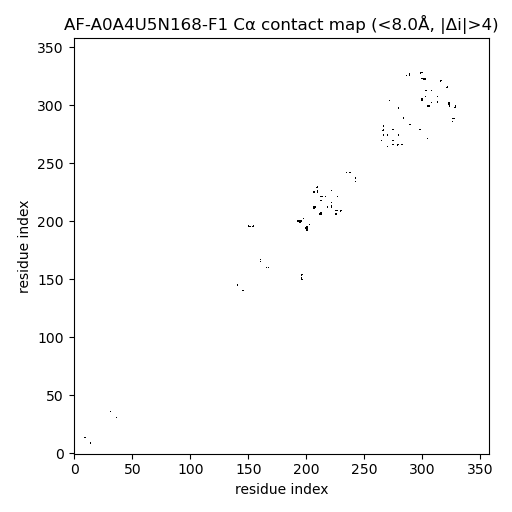34 1.00 92.25 286 ASP A CA 1
ATOM 2441 C C . ASP A 1 286 ? -26.472 1.379 7.414 1.00 92.25 286 ASP A C 1
ATOM 2443 O O . ASP A 1 286 ? -26.654 0.720 6.387 1.00 92.25 286 ASP A O 1
ATOM 2447 N N . PHE A 1 287 ? -27.488 1.860 8.133 1.00 89.75 287 PHE A N 1
ATOM 2448 C CA . PHE A 1 287 ? -28.895 1.689 7.770 1.00 89.75 287 PHE A CA 1
ATOM 2449 C C . PHE A 1 287 ? -29.492 2.894 7.030 1.00 89.75 287 PHE A C 1
ATOM 2451 O O . PHE A 1 287 ? -30.691 2.895 6.750 1.00 89.75 287 PHE A O 1
ATOM 2458 N N . ASN A 1 288 ? -28.676 3.894 6.677 1.00 91.19 288 ASN A N 1
ATOM 2459 C CA . ASN A 1 288 ? -29.094 5.142 6.028 1.00 91.19 288 ASN A CA 1
ATOM 2460 C C . ASN A 1 288 ? -30.235 5.875 6.766 1.00 91.19 288 ASN A C 1
ATOM 2462 O O . ASN A 1 288 ? -31.124 6.471 6.154 1.00 91.19 288 ASN A O 1
ATOM 2466 N N . ILE A 1 289 ? -30.222 5.840 8.098 1.00 87.44 289 ILE A N 1
ATOM 2467 C CA . ILE A 1 289 ? -31.228 6.468 8.954 1.00 87.44 289 ILE A CA 1
ATOM 2468 C C . ILE A 1 289 ? -30.815 7.912 9.233 1.00 87.44 289 ILE A C 1
ATOM 2470 O O . ILE A 1 289 ? -29.931 8.190 10.045 1.00 87.44 289 ILE A O 1
ATOM 2474 N N . VAL A 1 290 ? -31.517 8.854 8.611 1.00 88.44 290 VAL A N 1
ATOM 2475 C CA . VAL A 1 290 ? -31.380 10.283 8.906 1.00 88.44 290 VAL A CA 1
ATOM 2476 C C . VAL A 1 290 ? -32.512 10.700 9.826 1.00 88.44 290 VAL A C 1
ATOM 2478 O O . VAL A 1 290 ? -33.681 10.491 9.506 1.00 88.44 290 VAL A O 1
ATOM 2481 N N . ILE A 1 291 ? -32.177 11.328 10.952 1.00 84.06 291 ILE A N 1
ATOM 2482 C CA . ILE A 1 291 ? -33.184 11.834 11.883 1.00 84.06 291 ILE A CA 1
ATOM 2483 C C . ILE A 1 291 ? -33.012 13.335 12.082 1.00 84.06 291 ILE A C 1
ATOM 2485 O O . ILE A 1 291 ? -31.900 13.828 12.260 1.00 84.06 291 ILE A O 1
ATOM 2489 N N . LYS A 1 292 ? -34.132 14.057 12.015 1.00 85.56 292 LYS A N 1
ATOM 2490 C CA . LYS A 1 292 ? -34.223 15.501 12.246 1.00 85.56 292 LYS A CA 1
ATOM 2491 C C . LYS A 1 292 ? -34.951 15.727 13.572 1.00 85.56 292 LYS A C 1
ATOM 2493 O O . LYS A 1 292 ? -36.021 15.164 13.769 1.00 85.56 292 LYS A O 1
ATOM 2498 N N . GLY A 1 293 ? -34.380 16.546 14.453 1.00 82.56 293 GLY A N 1
ATOM 2499 C CA . GLY A 1 293 ? -34.913 16.820 15.795 1.00 82.56 293 GLY A CA 1
ATOM 2500 C C . GLY A 1 293 ? -33.936 16.444 16.916 1.00 82.56 293 GLY A C 1
ATOM 2501 O O . GLY A 1 293 ? -33.012 15.659 16.708 1.00 82.56 293 GLY A O 1
ATOM 2502 N N . GLY A 1 294 ? -34.107 17.047 18.095 1.00 80.06 294 GLY A N 1
ATOM 2503 C CA . GLY A 1 294 ? -33.283 16.787 19.284 1.00 80.06 294 GLY A CA 1
ATOM 2504 C C . GLY A 1 294 ? -33.915 15.761 20.234 1.00 80.06 294 GLY A C 1
ATOM 2505 O O . GLY A 1 294 ? -35.134 15.683 20.317 1.00 80.06 294 GLY A O 1
ATOM 2506 N N . LYS A 1 295 ? -33.071 15.010 20.966 1.00 77.06 295 LYS A N 1
ATOM 2507 C CA . LYS A 1 295 ? -33.433 13.974 21.966 1.00 77.06 295 LYS A CA 1
ATOM 2508 C C . LYS A 1 295 ? -34.355 12.864 21.440 1.00 77.06 295 LYS A C 1
ATOM 2510 O O . LYS A 1 295 ? -35.468 12.679 21.919 1.00 77.06 295 LYS A O 1
ATOM 2515 N N . LEU A 1 296 ? -33.858 12.090 20.483 1.00 81.56 296 LEU A N 1
ATOM 2516 C CA . LEU A 1 296 ? -34.547 10.898 19.990 1.00 81.56 296 LEU A CA 1
ATOM 2517 C C . LEU A 1 296 ? -34.030 9.638 20.693 1.00 81.56 296 LEU A C 1
ATOM 2519 O O . LEU A 1 296 ? -32.834 9.573 20.995 1.00 81.56 296 LEU A O 1
ATOM 2523 N N . PRO A 1 297 ? -34.898 8.640 20.938 1.00 86.12 297 PRO A N 1
ATOM 2524 C CA . PRO A 1 297 ? -34.467 7.359 21.476 1.00 86.12 297 PRO A CA 1
ATOM 2525 C C . PRO A 1 297 ? -33.487 6.672 20.518 1.00 86.12 297 PRO A C 1
ATOM 2527 O O . PRO A 1 297 ? -33.539 6.849 19.296 1.00 86.12 297 PRO A O 1
ATOM 2530 N N . LYS A 1 298 ? -32.573 5.889 21.094 1.00 88.50 298 LYS A N 1
ATOM 2531 C CA . LYS A 1 298 ? -31.611 5.086 20.334 1.00 88.50 298 LYS A CA 1
ATOM 2532 C C . LYS A 1 298 ? -32.370 4.019 19.524 1.00 88.50 298 LYS A C 1
ATOM 2534 O O . LYS A 1 298 ? -33.329 3.449 20.045 1.00 88.50 298 LYS A O 1
ATOM 2539 N N . PRO A 1 299 ? -31.991 3.767 18.258 1.00 88.44 299 PRO A N 1
ATOM 2540 C CA . PRO A 1 299 ? -32.654 2.761 17.435 1.00 88.44 299 PRO A CA 1
ATOM 2541 C C . PRO A 1 299 ? -32.425 1.347 17.987 1.00 88.44 299 PRO A C 1
ATOM 2543 O O . PRO A 1 299 ? -31.436 1.078 18.658 1.00 88.44 299 PRO A O 1
ATOM 2546 N N . ILE A 1 300 ? -33.335 0.426 17.687 1.00 89.75 300 ILE A N 1
ATOM 2547 C CA . ILE A 1 300 ? -33.258 -0.960 18.162 1.00 89.75 300 ILE A CA 1
ATOM 2548 C C . ILE A 1 300 ? -32.392 -1.779 17.195 1.00 89.75 300 ILE A C 1
ATOM 2550 O O . ILE A 1 300 ? -32.581 -1.702 15.980 1.00 89.75 300 ILE A O 1
ATOM 2554 N N . ARG A 1 301 ? -31.467 -2.595 17.718 1.00 88.38 301 ARG A N 1
ATOM 2555 C CA . ARG A 1 301 ? -30.602 -3.470 16.898 1.00 88.38 301 ARG A CA 1
ATOM 2556 C C . ARG A 1 301 ? -31.212 -4.852 16.681 1.00 88.38 301 ARG A C 1
ATOM 2558 O O . ARG A 1 301 ? -31.196 -5.367 15.564 1.00 88.38 301 ARG A O 1
ATOM 2565 N N . TYR A 1 302 ? -31.767 -5.424 17.748 1.00 87.62 302 TYR A N 1
ATOM 2566 C CA . TYR A 1 302 ? -32.411 -6.737 17.784 1.00 87.62 302 TYR A CA 1
ATOM 2567 C C . TYR A 1 302 ? -33.735 -6.655 18.546 1.00 87.62 302 TYR A C 1
ATOM 2569 O O . TYR A 1 302 ? -33.871 -5.842 19.455 1.00 87.62 302 TYR A O 1
ATOM 2577 N N . TRP A 1 303 ? -34.703 -7.512 18.212 1.00 86.56 303 TRP A N 1
ATOM 2578 C CA . TRP A 1 303 ? -36.017 -7.513 18.870 1.00 86.56 303 TRP A CA 1
ATOM 2579 C C . TRP A 1 303 ? -35.946 -7.762 20.383 1.00 86.56 303 TRP A C 1
ATOM 2581 O O . TRP A 1 303 ? -36.758 -7.224 21.126 1.00 86.56 303 TRP A O 1
ATOM 2591 N N . GLU A 1 304 ? -34.942 -8.511 20.839 1.00 84.50 304 GLU A N 1
ATOM 2592 C CA . GLU A 1 304 ? -34.688 -8.792 22.258 1.00 84.50 304 GLU A CA 1
ATOM 2593 C C . GLU A 1 304 ? -34.287 -7.536 23.055 1.00 84.50 304 GLU A C 1
ATOM 2595 O O . GLU A 1 304 ? -34.550 -7.446 24.250 1.00 84.50 304 GLU A O 1
ATOM 2600 N N . GLU A 1 305 ? -33.706 -6.535 22.387 1.00 84.19 305 GLU A N 1
ATOM 2601 C CA . GLU A 1 305 ? -33.252 -5.275 22.994 1.00 84.19 305 GLU A CA 1
ATOM 2602 C C . GLU A 1 305 ? -34.351 -4.201 23.028 1.00 84.19 305 GLU A C 1
ATOM 2604 O O . GLU A 1 305 ? -34.155 -3.123 23.583 1.00 84.19 305 GLU A O 1
ATOM 2609 N N . ALA A 1 306 ? -35.514 -4.476 22.431 1.00 82.81 306 ALA A N 1
ATOM 2610 C CA . ALA A 1 306 ? -36.606 -3.516 22.290 1.00 82.81 306 ALA A CA 1
ATOM 2611 C C . ALA A 1 306 ? -37.377 -3.248 23.598 1.00 82.81 306 ALA A C 1
ATOM 2613 O O . ALA A 1 306 ? -38.249 -2.383 23.617 1.00 82.81 306 ALA A O 1
ATOM 2614 N N . GLY A 1 307 ? -37.114 -4.013 24.665 1.00 84.88 307 GLY A N 1
ATOM 2615 C CA . GLY A 1 307 ? -37.893 -3.953 25.908 1.00 84.88 307 GLY A CA 1
ATOM 2616 C C . GLY A 1 307 ? -39.343 -4.431 25.747 1.00 84.88 307 GLY A C 1
ATOM 2617 O O . GLY A 1 307 ? -40.200 -4.077 26.553 1.00 84.88 307 GLY A O 1
ATOM 2618 N N . LEU A 1 308 ? -39.634 -5.208 24.697 1.00 86.75 308 LEU A N 1
ATOM 2619 C CA . LEU A 1 308 ? -40.964 -5.750 24.421 1.00 86.75 308 LEU A CA 1
ATOM 2620 C C . LEU A 1 308 ? -41.253 -6.982 25.301 1.00 86.75 308 LEU A C 1
ATOM 2622 O O . LEU A 1 308 ? -40.334 -7.751 25.597 1.00 86.75 308 LEU A O 1
ATOM 2626 N N . PRO A 1 309 ? -42.522 -7.228 25.683 1.00 92.69 309 PRO A N 1
ATOM 2627 C CA . PRO A 1 309 ? -42.910 -8.473 26.337 1.00 92.69 309 PRO A CA 1
ATOM 2628 C C . PRO A 1 309 ? -42.513 -9.690 25.493 1.00 92.69 309 PRO A C 1
ATOM 2630 O O . PRO A 1 309 ? -42.674 -9.683 24.270 1.00 92.69 309 PRO A O 1
ATOM 2633 N N . LYS A 1 310 ? -42.035 -10.757 26.146 1.00 88.00 310 LYS A N 1
ATOM 2634 C CA . LYS A 1 310 ? -41.546 -11.976 25.472 1.00 88.00 310 LYS A CA 1
ATOM 2635 C C . LYS A 1 310 ? -42.584 -12.580 24.522 1.00 88.00 310 LYS A C 1
ATOM 2637 O O . LYS A 1 310 ? -42.244 -12.983 23.419 1.00 88.00 310 LYS A O 1
ATOM 2642 N N . GLU A 1 311 ? -43.856 -12.535 24.912 1.00 92.19 311 GLU A N 1
ATOM 2643 C CA . GLU A 1 311 ? -44.985 -13.004 24.101 1.00 92.19 311 GLU A CA 1
ATOM 2644 C C . GLU A 1 311 ? -45.064 -12.300 22.737 1.00 92.19 311 GLU A C 1
ATOM 2646 O O . GLU A 1 311 ? -45.307 -12.939 21.715 1.00 92.19 311 GLU A O 1
ATOM 2651 N N . VAL A 1 312 ? -44.807 -10.989 22.702 1.00 89.44 312 VAL A N 1
ATOM 2652 C CA . VAL A 1 312 ? -44.820 -10.191 21.467 1.00 89.44 312 VAL A CA 1
ATOM 2653 C C . VAL A 1 312 ? -43.624 -10.551 20.593 1.00 89.44 312 VAL A C 1
ATOM 2655 O O . VAL A 1 312 ? -43.773 -10.743 19.386 1.00 89.44 312 VAL A O 1
ATOM 2658 N N . VAL A 1 313 ? -42.444 -10.691 21.199 1.00 88.62 313 VAL A N 1
ATOM 2659 C CA . VAL A 1 313 ? -41.214 -11.089 20.498 1.00 88.62 313 VAL A CA 1
ATOM 2660 C C . VAL A 1 313 ? -41.377 -12.473 19.856 1.00 88.62 313 VAL A C 1
ATOM 2662 O O . VAL A 1 313 ? -41.050 -12.650 18.681 1.00 88.62 313 VAL A O 1
ATOM 2665 N N . ASP A 1 314 ? -41.978 -13.427 20.567 1.00 89.06 314 ASP A N 1
ATOM 2666 C CA . ASP A 1 314 ? -42.243 -14.776 20.059 1.00 89.06 314 ASP A CA 1
ATOM 2667 C C . ASP A 1 314 ? -43.205 -14.772 18.865 1.00 89.06 314 ASP A C 1
ATOM 2669 O O . ASP A 1 314 ? -43.001 -15.504 17.893 1.00 89.06 314 ASP A O 1
ATOM 2673 N N . VAL A 1 315 ? -44.246 -13.934 18.898 1.00 92.00 315 VAL A N 1
ATOM 2674 C CA . VAL A 1 315 ? -45.163 -13.765 17.761 1.00 92.00 315 VAL A CA 1
ATOM 2675 C C . VAL A 1 315 ? -44.434 -13.156 16.560 1.00 92.00 315 VAL A C 1
ATOM 2677 O O . VAL A 1 315 ? -44.585 -13.659 15.449 1.00 92.00 315 VAL A O 1
ATOM 2680 N N . ILE A 1 316 ? -43.588 -12.141 16.762 1.00 88.12 316 ILE A N 1
ATOM 2681 C CA . ILE A 1 316 ? -42.785 -11.515 15.694 1.00 88.12 316 ILE A CA 1
ATOM 2682 C C . ILE A 1 316 ? -41.878 -12.551 15.011 1.00 88.12 316 ILE A C 1
ATOM 2684 O O . ILE A 1 316 ? -41.820 -12.612 13.775 1.00 88.12 316 ILE A O 1
ATOM 2688 N N . TYR A 1 317 ? -41.219 -13.412 15.793 1.00 89.25 317 TYR A N 1
ATOM 2689 C CA . TYR A 1 317 ? -40.401 -14.496 15.251 1.00 89.25 317 TYR A CA 1
ATOM 2690 C C . TYR A 1 317 ? -41.234 -15.563 14.530 1.00 89.25 317 TYR A C 1
ATOM 2692 O O . TYR A 1 317 ? -40.814 -16.021 13.466 1.00 89.25 317 TYR A O 1
ATOM 2700 N N . LYS A 1 318 ? -42.426 -15.912 15.037 1.00 91.31 318 LYS A N 1
ATOM 2701 C CA . LYS A 1 318 ? -43.361 -16.843 14.369 1.00 91.31 318 LYS A CA 1
ATOM 2702 C C . LYS A 1 318 ? -43.867 -16.313 13.028 1.00 91.31 318 LYS A C 1
ATOM 2704 O O . LYS A 1 318 ? -44.008 -17.088 12.088 1.00 91.31 318 LYS A O 1
ATOM 2709 N N . VAL A 1 319 ? -44.101 -15.006 12.922 1.00 90.62 319 VAL A N 1
ATOM 2710 C CA . VAL A 1 319 ? -44.501 -14.340 11.669 1.00 90.62 319 VAL A CA 1
ATOM 2711 C C . VAL A 1 319 ? -43.329 -14.252 10.674 1.00 90.62 319 VAL A C 1
ATOM 2713 O O . VAL A 1 319 ? -43.540 -14.095 9.475 1.00 90.62 319 VAL A O 1
ATOM 2716 N N . GLY A 1 320 ? -42.087 -14.426 11.142 1.00 89.81 320 GLY A N 1
ATOM 2717 C CA . GLY A 1 320 ? -40.891 -14.532 10.301 1.00 89.81 320 GLY A CA 1
ATOM 2718 C C . GLY A 1 320 ? -40.037 -13.262 10.228 1.00 89.81 320 GLY A C 1
ATOM 2719 O O . GLY A 1 320 ? -39.066 -13.220 9.465 1.00 89.81 320 GLY A O 1
ATOM 2720 N N . TYR A 1 321 ? -40.331 -12.237 11.033 1.00 86.75 321 TYR A N 1
ATOM 2721 C CA . TYR A 1 321 ? -39.536 -11.007 11.086 1.00 86.75 321 TYR A CA 1
ATOM 2722 C C . TYR A 1 321 ? -38.269 -11.203 11.925 1.00 86.75 321 TYR A C 1
ATOM 2724 O O . TYR A 1 321 ? -38.226 -10.918 13.116 1.00 86.75 321 TYR A O 1
ATOM 2732 N N . LYS A 1 322 ? -37.189 -11.666 11.288 1.00 82.38 322 LYS A N 1
ATOM 2733 C CA . LYS A 1 322 ? -35.925 -12.006 11.975 1.00 82.38 322 LYS A CA 1
ATOM 2734 C C . LYS A 1 322 ? -35.139 -10.807 12.521 1.00 82.38 322 LYS A C 1
ATOM 2736 O O . LYS A 1 322 ? -34.320 -10.989 13.417 1.00 82.38 322 LYS A O 1
ATOM 2741 N N . LYS A 1 323 ? -35.317 -9.611 11.956 1.00 80.44 323 LYS A N 1
ATOM 2742 C CA . LYS A 1 323 ? -34.607 -8.380 12.344 1.00 80.44 323 LYS A CA 1
ATOM 2743 C C . LYS A 1 323 ? -35.561 -7.188 12.289 1.00 80.44 323 LYS A C 1
ATOM 2745 O O . LYS A 1 323 ? -36.456 -7.212 11.437 1.00 80.44 323 LYS A O 1
ATOM 2750 N N . PRO A 1 324 ? -35.370 -6.164 13.141 1.00 82.25 324 PRO A N 1
ATOM 2751 C CA . PRO A 1 324 ? -36.134 -4.935 13.024 1.00 82.25 324 PRO A CA 1
ATOM 2752 C C . PRO A 1 324 ? -35.894 -4.297 11.648 1.00 82.25 324 PRO A C 1
ATOM 2754 O O . PRO A 1 324 ? -34.765 -4.326 11.147 1.00 82.25 324 PRO A O 1
ATOM 2757 N N . PRO A 1 325 ? -36.943 -3.769 10.996 1.00 70.44 325 PRO A N 1
ATOM 2758 C CA . PRO A 1 325 ? -36.785 -3.038 9.748 1.00 70.44 325 PRO A CA 1
ATOM 2759 C C . PRO A 1 325 ? -35.961 -1.765 9.981 1.00 70.44 325 PRO A C 1
ATOM 2761 O O . PRO A 1 325 ? -36.039 -1.156 11.042 1.00 70.44 325 PRO A O 1
ATOM 2764 N N . ASN A 1 326 ? -35.221 -1.325 8.960 1.00 65.44 326 ASN A N 1
ATOM 2765 C CA . ASN A 1 326 ? -34.312 -0.163 8.997 1.00 65.44 326 ASN A CA 1
ATOM 2766 C C . ASN A 1 326 ? -35.019 1.197 9.217 1.00 65.44 326 ASN A C 1
ATOM 2768 O O . ASN A 1 326 ? -34.410 2.250 9.055 1.00 65.44 326 ASN A O 1
ATOM 2772 N N . LEU A 1 327 ? -36.317 1.193 9.518 1.00 54.19 327 LEU A N 1
ATOM 2773 C CA . LEU A 1 327 ? -37.117 2.385 9.763 1.00 54.19 327 LEU A CA 1
ATOM 2774 C C . LEU A 1 327 ? -37.023 2.768 11.246 1.00 54.19 327 LEU A C 1
ATOM 2776 O O . LEU A 1 327 ? -36.998 1.881 12.101 1.00 54.19 327 LEU A O 1
ATOM 2780 N N . PRO A 1 328 ? -37.006 4.070 11.581 1.00 48.25 328 PRO A N 1
ATOM 2781 C CA . PRO A 1 328 ? -37.102 4.509 12.963 1.00 48.25 328 PRO A CA 1
ATOM 2782 C C . PRO A 1 328 ? -38.468 4.078 13.502 1.00 48.25 328 PRO A C 1
ATOM 2784 O O . PRO A 1 328 ? -39.488 4.701 13.213 1.00 48.25 328 PRO A O 1
ATOM 2787 N N . VAL A 1 329 ? -38.493 2.984 14.262 1.00 46.34 329 VAL A N 1
ATOM 2788 C CA . VAL A 1 329 ? -39.657 2.581 15.048 1.00 46.34 329 VAL A CA 1
ATOM 2789 C C . VAL A 1 329 ? -39.780 3.600 16.180 1.00 46.34 329 VAL A C 1
ATOM 2791 O O . VAL A 1 329 ? -39.239 3.423 17.268 1.00 46.34 329 VAL A O 1
ATOM 2794 N N . LEU A 1 330 ? -40.415 4.736 15.886 1.00 40.47 330 LEU A N 1
ATOM 2795 C CA . LEU A 1 330 ? -40.963 5.614 16.911 1.00 40.47 330 LEU A CA 1
ATOM 2796 C C . LEU A 1 330 ? -42.019 4.790 17.650 1.00 40.47 330 LEU A C 1
ATOM 2798 O O . LEU A 1 330 ? -42.882 4.184 17.015 1.00 40.47 330 LEU A O 1
ATOM 2802 N N . GLY A 1 331 ? -41.856 4.689 18.968 1.00 38.03 331 GLY A N 1
ATOM 2803 C CA . GLY A 1 331 ? -42.571 3.752 19.825 1.00 38.03 331 GLY A CA 1
ATOM 2804 C C . GLY A 1 331 ? -44.075 3.707 19.565 1.00 38.03 331 GLY A C 1
ATOM 2805 O O . GLY A 1 331 ? -44.732 4.735 19.409 1.00 38.03 331 GLY A O 1
ATOM 2806 N N . ALA A 1 332 ? -44.612 2.489 19.543 1.00 35.00 332 ALA A N 1
ATOM 2807 C CA . ALA A 1 332 ? -46.041 2.244 19.616 1.00 35.00 332 ALA A CA 1
ATOM 2808 C C . ALA A 1 332 ? -46.546 2.686 21.000 1.00 35.00 332 ALA A C 1
ATOM 2810 O O . ALA A 1 332 ? -46.569 1.902 21.945 1.00 35.00 332 ALA A O 1
ATOM 2811 N N . HIS A 1 333 ? -46.920 3.959 21.126 1.00 31.00 333 HIS A N 1
ATOM 2812 C CA . HIS A 1 333 ? -47.797 4.415 22.196 1.00 31.00 333 HIS A CA 1
ATOM 2813 C C . HIS A 1 333 ? -49.218 3.969 21.847 1.00 31.00 333 HIS A C 1
ATOM 2815 O O . HIS A 1 333 ? -49.835 4.470 20.908 1.00 31.00 333 HIS A O 1
ATOM 2821 N N . THR A 1 334 ? -49.710 2.963 22.565 1.00 41.50 334 THR A N 1
ATOM 2822 C CA . THR A 1 334 ? -51.104 2.524 22.524 1.00 41.50 334 THR A CA 1
ATOM 2823 C C . THR A 1 334 ? -51.958 3.494 23.336 1.00 41.50 334 THR A C 1
ATOM 2825 O O . THR A 1 334 ? -52.321 3.187 24.467 1.00 41.50 334 THR A O 1
ATOM 2828 N N . ASP A 1 335 ? -52.289 4.652 22.770 1.00 31.20 335 ASP A N 1
ATOM 2829 C CA . ASP A 1 335 ? -53.351 5.497 23.317 1.00 31.20 335 ASP A CA 1
ATOM 2830 C C . ASP A 1 335 ? -54.641 5.223 22.544 1.00 31.20 335 ASP A C 1
ATOM 2832 O O . ASP A 1 335 ? -54.881 5.721 21.444 1.00 31.20 335 ASP A O 1
ATOM 2836 N N . SER A 1 336 ? -55.473 4.360 23.126 1.00 35.84 336 SER A N 1
ATOM 2837 C CA . SER A 1 336 ? -56.860 4.190 22.720 1.00 35.84 336 SER A CA 1
ATOM 2838 C C . SER A 1 336 ? -57.686 5.359 23.256 1.00 35.84 336 SER A C 1
ATOM 2840 O O . SER A 1 336 ? -57.850 5.494 24.468 1.00 35.84 336 SER A O 1
ATOM 2842 N N . THR A 1 337 ? -58.278 6.168 22.382 1.00 33.41 337 THR A N 1
ATOM 2843 C CA . THR A 1 337 ? -59.529 6.881 22.696 1.00 33.41 337 THR A CA 1
ATOM 2844 C C . THR A 1 337 ? -60.344 7.129 21.415 1.00 33.41 337 THR A C 1
ATOM 2846 O O . THR A 1 337 ? -59.744 7.411 20.377 1.00 33.41 337 THR A O 1
ATOM 2849 N N . PRO A 1 338 ? -61.687 6.967 21.431 1.00 45.66 338 PRO A N 1
ATOM 2850 C CA . PRO A 1 338 ? -62.501 6.838 20.217 1.00 45.66 338 PRO A CA 1
ATOM 2851 C C . PRO A 1 338 ? -63.414 8.051 19.916 1.00 45.66 338 PRO A C 1
ATOM 2853 O O . PRO A 1 338 ? -63.816 8.776 20.820 1.00 45.66 338 PRO A O 1
ATOM 2856 N N . GLY A 1 339 ? -63.842 8.173 18.647 1.00 31.42 339 GLY A N 1
ATOM 2857 C CA . GLY A 1 339 ? -64.930 9.054 18.159 1.00 31.42 339 GLY A CA 1
ATOM 2858 C C . GLY A 1 339 ? -64.429 10.368 17.536 1.00 31.42 339 GLY A C 1
ATOM 2859 O O . GLY A 1 339 ? -63.546 10.999 18.089 1.00 31.42 339 GLY A O 1
ATOM 2860 N N . HIS A 1 340 ? -64.903 10.888 16.398 1.00 32.84 340 HIS A N 1
ATOM 2861 C CA . HIS A 1 340 ? -66.132 10.701 15.612 1.00 32.84 340 HIS A CA 1
ATOM 2862 C C . HIS A 1 340 ? -65.919 11.323 14.182 1.00 32.84 340 HIS A C 1
ATOM 2864 O O . HIS A 1 340 ? -64.862 11.910 13.949 1.00 32.84 340 HIS A O 1
ATOM 2870 N N . PRO A 1 341 ? -66.852 11.189 13.205 1.00 54.09 341 PRO A N 1
ATOM 2871 C CA . PRO A 1 341 ? -66.571 11.254 11.755 1.00 54.09 341 PRO A CA 1
ATOM 2872 C C . PRO A 1 341 ? -67.054 12.521 10.989 1.00 54.09 341 PRO A C 1
ATOM 2874 O O . PRO A 1 341 ? -67.867 13.285 11.495 1.00 54.09 341 PRO A O 1
ATOM 2877 N N . TYR A 1 342 ? -66.639 12.615 9.704 1.00 35.56 342 TYR A N 1
ATOM 2878 C CA . TYR A 1 342 ? -67.053 13.533 8.600 1.00 35.56 342 TYR A CA 1
ATOM 2879 C C . TYR A 1 342 ? -66.614 15.017 8.731 1.00 35.56 342 TYR A C 1
ATOM 2881 O O . TYR A 1 342 ? -66.674 15.578 9.810 1.00 35.56 342 TYR A O 1
ATOM 2889 N N . ARG A 1 343 ? -66.142 15.763 7.709 1.00 38.06 343 ARG A N 1
ATOM 2890 C CA . ARG A 1 343 ? -66.476 15.890 6.263 1.00 38.06 343 ARG A CA 1
ATOM 2891 C C . ARG A 1 343 ? -65.319 16.608 5.473 1.00 38.06 343 ARG A C 1
ATOM 2893 O O . ARG A 1 343 ? -64.376 17.061 6.111 1.00 38.06 343 ARG A O 1
ATOM 2900 N N . PRO A 1 344 ? -65.385 16.739 4.121 1.00 50.31 344 PRO A N 1
ATOM 2901 C CA . PRO A 1 344 ? -64.254 16.956 3.193 1.00 50.31 344 PRO A CA 1
ATOM 2902 C C . PRO A 1 344 ? -64.200 18.356 2.512 1.00 50.31 344 PRO A C 1
ATOM 2904 O O . PRO A 1 344 ? -65.026 19.207 2.828 1.00 50.31 344 PRO A O 1
ATOM 2907 N N . SER A 1 345 ? -63.317 18.504 1.495 1.00 34.06 345 SER A N 1
ATOM 2908 C CA . SER A 1 345 ? -63.084 19.626 0.528 1.00 34.06 345 SER A CA 1
ATOM 2909 C C . SER A 1 345 ? -62.134 20.735 1.036 1.00 34.06 345 SER A C 1
ATOM 2911 O O . SER A 1 345 ? -62.210 21.095 2.198 1.00 34.06 345 SER A O 1
ATOM 2913 N N . GLU A 1 346 ? -61.154 21.305 0.317 1.00 35.53 346 GLU A N 1
ATOM 2914 C CA . GLU A 1 346 ? -60.866 21.508 -1.118 1.00 35.53 346 GLU A CA 1
ATOM 2915 C C . GLU A 1 346 ? -59.376 21.959 -1.289 1.00 35.53 346 GLU A C 1
ATOM 2917 O O . GLU A 1 346 ? -58.723 22.292 -0.294 1.00 35.53 346 GLU A O 1
ATOM 2922 N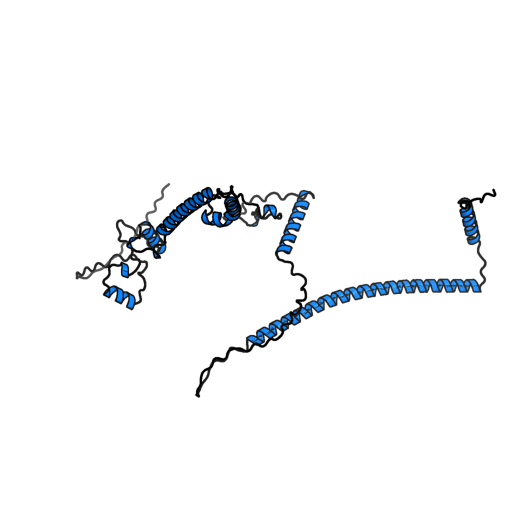 N . PRO A 1 347 ? -58.802 22.012 -2.512 1.00 46.53 347 PRO A N 1
ATOM 2923 C CA . PRO A 1 347 ? -57.396 22.334 -2.765 1.00 46.53 347 PRO A CA 1
ATOM 2924 C C . PRO A 1 347 ? -57.169 23.836 -3.022 1.00 46.53 347 PRO A C 1
ATOM 2926 O O . PRO A 1 347 ? -57.966 24.489 -3.695 1.00 46.53 347 PRO A O 1
ATOM 2929 N N . ARG A 1 348 ? -56.031 24.392 -2.578 1.00 39.03 348 ARG A N 1
ATOM 2930 C CA . ARG A 1 348 ? -55.592 25.737 -2.996 1.00 39.03 348 ARG A CA 1
ATOM 2931 C C . ARG A 1 348 ? -54.232 25.737 -3.684 1.00 39.03 348 ARG A C 1
ATOM 2933 O O . ARG A 1 348 ? -53.219 25.273 -3.171 1.00 39.03 348 ARG A O 1
ATOM 2940 N N . HIS A 1 349 ? -54.287 26.301 -4.882 1.00 36.28 349 HIS A N 1
ATOM 2941 C CA . HIS A 1 349 ? -53.231 26.590 -5.830 1.00 36.28 349 HIS A CA 1
ATOM 2942 C C . HIS A 1 349 ? -52.197 27.628 -5.350 1.00 36.28 349 HIS A C 1
ATOM 2944 O O . HIS A 1 349 ? -52.520 28.555 -4.618 1.00 36.28 349 HIS A O 1
ATOM 2950 N N . TYR A 1 350 ? -51.005 27.513 -5.956 1.00 34.53 350 TYR A N 1
ATOM 2951 C CA . TYR A 1 350 ? -50.061 28.575 -6.353 1.00 34.53 350 TYR A CA 1
ATOM 2952 C C . TYR A 1 350 ? -49.409 29.464 -5.274 1.00 34.53 350 TYR A C 1
ATOM 2954 O O . TYR A 1 350 ? -50.029 30.376 -4.746 1.00 34.53 350 TYR A O 1
ATOM 2962 N N . ARG A 1 351 ? -48.068 29.421 -5.200 1.00 40.16 351 ARG A N 1
ATOM 2963 C CA . ARG A 1 351 ? -47.229 30.452 -5.854 1.00 40.16 351 ARG A CA 1
ATOM 2964 C C . ARG A 1 351 ? -45.741 30.093 -5.844 1.00 40.16 351 ARG A C 1
ATOM 2966 O O . ARG A 1 351 ? -45.112 29.914 -4.811 1.00 40.16 351 ARG A O 1
ATOM 2973 N N . ARG A 1 352 ? -45.183 30.071 -7.050 1.00 40.31 352 ARG A N 1
ATOM 2974 C CA . ARG A 1 352 ? -43.756 30.057 -7.374 1.00 40.31 352 ARG A CA 1
ATOM 2975 C C . ARG A 1 352 ? -43.208 31.466 -7.095 1.00 40.31 352 ARG A C 1
ATOM 2977 O O . ARG A 1 352 ? -43.645 32.400 -7.765 1.00 40.31 352 ARG A O 1
ATOM 2984 N N . SER A 1 353 ? -42.275 31.641 -6.157 1.00 42.19 353 SER A N 1
ATOM 2985 C CA . SER A 1 353 ? -41.450 32.855 -6.092 1.00 42.19 353 SER A CA 1
ATOM 2986 C C . SER A 1 353 ? -40.033 32.532 -6.568 1.00 42.19 353 SER A C 1
ATOM 2988 O O . SER A 1 353 ? -39.357 31.627 -6.085 1.00 42.19 353 SER A O 1
ATOM 2990 N N . ARG A 1 354 ? -39.629 33.247 -7.618 1.00 44.84 354 ARG A N 1
ATOM 2991 C CA . ARG A 1 354 ? -38.240 33.407 -8.040 1.00 44.84 354 ARG A CA 1
ATOM 2992 C C . ARG A 1 354 ? -37.604 34.400 -7.074 1.00 44.84 354 ARG A C 1
ATOM 2994 O O . ARG A 1 354 ? -38.133 35.500 -6.970 1.00 44.84 354 ARG A O 1
ATOM 3001 N N . ASN A 1 355 ? -36.456 34.070 -6.492 1.00 46.69 355 ASN A N 1
ATOM 3002 C CA . ASN A 1 355 ? -35.531 35.082 -5.991 1.00 46.69 355 ASN A CA 1
ATOM 3003 C C . ASN A 1 355 ? -34.212 34.976 -6.758 1.00 46.69 355 ASN A C 1
ATOM 3005 O O . ASN A 1 355 ? -33.506 33.974 -6.685 1.00 46.69 355 ASN A O 1
ATOM 3009 N N . ARG A 1 356 ? -33.942 36.037 -7.529 1.00 41.97 356 ARG A N 1
ATOM 3010 C CA . ARG A 1 356 ? -32.601 36.490 -7.901 1.00 41.97 356 ARG A CA 1
ATOM 3011 C C . ARG A 1 356 ? -31.899 36.938 -6.627 1.00 41.97 356 ARG A C 1
ATOM 3013 O O . ARG A 1 356 ? -32.497 37.701 -5.873 1.00 41.97 356 ARG A O 1
ATOM 3020 N N . ILE A 1 357 ? -30.644 36.553 -6.457 1.00 51.94 357 ILE A N 1
ATOM 3021 C CA . ILE A 1 357 ? -29.680 37.306 -5.657 1.00 51.94 357 ILE A CA 1
ATOM 3022 C C . ILE A 1 357 ? -28.402 37.400 -6.493 1.00 51.94 357 ILE A C 1
ATOM 3024 O O . ILE A 1 357 ? -28.090 36.479 -7.250 1.00 51.94 357 ILE A O 1
ATOM 3028 N N . TRP A 1 358 ? -27.821 38.591 -6.413 1.00 46.28 358 TRP A N 1
ATOM 3029 C CA . TRP A 1 358 ? -26.633 39.101 -7.082 1.00 46.28 358 TRP A CA 1
ATOM 3030 C C . TRP A 1 358 ? -25.364 38.323 -6.757 1.00 46.28 358 TRP A C 1
ATOM 3032 O O . TRP A 1 358 ? -25.285 37.793 -5.625 1.00 46.28 358 TRP A O 1
#

InterPro domains:
  IPR027417 P-loop containing nucleoside triphosphate hydrolase [G3DSA:3.40.50.300] (262-327)
  IPR057479 PRP28/DDX23-like, helical domain [PF25430] (182-266)